Protein AF-A0AAJ0F4E7-F1 (afdb_monomer)

Secondary structure (DSSP, 8-state):
--HHHHHHHHHHHHHHHHHHHHHHHHT---GGGBGGG-HHHHHTTPPPPEEEETTEEESSHHHHHHHHHHHS----TT--TTPPPP-EEEEEEEEEEEEEETT--TT--HHHHS--TT-HHHHHTTS-EEEEEEEEEEEESSSTTSEEEEEEEEEEEE-HHHHTSTT--SS-SEEEEEEEEEE-

Mean predicted aligned error: 6.68 Å

Foldseek 3Di:
DDPLLQVLQVVQLVLLVVVQLVCLQVLHQNQVQAPVPAPLCVVLVPQGAFEAAQNDTDRGSVSVSVVSVVQAQDDPPDDDPPDDRFGKHWDWDDKDKDFPDQAACRSADPVLVDADPVCRVPSRSLQTWMKMKIWTWIQGGDPSPDIKIKIKIFTKGARRVQVVPPPRDDGRRIHTRYMHMHID

Radius of gyration: 18.33 Å; Cα contacts (8 Å, |Δi|>4): 337; chains: 1; bounding box: 57×29×46 Å

Nearest PDB structures (foldseek):
  4x2h-assembly1_B  TM=8.798E-01  e=1.463E-22  Thermochaetoides thermophila DSM 1495
  4x2m-assembly2_B  TM=8.725E-01  e=1.264E-20  Thermochaetoides thermophila DSM 1495
  4wp5-assembly1_B  TM=8.851E-01  e=1.738E-20  Thermochaetoides thermophila DSM 1495
  4x2o-assembly1_B  TM=8.727E-01  e=2.715E-20  Thermochaetoides thermophila DSM 1495
  6ntr-assembly1_A  TM=3.443E-01  e=3.510E+00  Brucella abortus

Solvent-accessible surface area (backbone atoms only — not comparable to full-atom values): 10297 Å² total; per-residue (Å²): 134,55,72,69,46,53,52,42,48,52,53,51,49,51,57,44,51,57,59,49,53,48,23,60,55,73,69,46,85,59,42,87,46,31,42,74,69,36,66,48,38,52,75,60,66,54,76,69,38,49,35,29,54,72,82,43,76,39,85,45,56,63,55,48,50,53,50,53,60,62,57,26,68,48,82,65,89,84,59,60,103,81,58,71,84,30,43,48,41,74,43,83,73,49,72,52,72,44,77,78,35,60,76,53,57,84,55,55,56,70,81,66,69,53,73,42,90,91,42,64,66,63,38,49,49,55,22,36,25,34,39,36,42,39,35,30,41,38,36,50,44,86,57,91,78,43,67,26,48,30,42,38,39,33,34,33,34,51,24,56,82,46,68,73,42,82,84,71,79,71,86,53,64,45,21,33,48,29,39,42,36,40,70,92

InterPro domains:
  IPR018222 Nuclear transport factor 2, eukaryote [PS50177] (12-183)
  IPR032710 NTF2-like domain superfamily [SSF54427] (5-160)

Sequence (184 aa):
MSETSIRAASEAAKNFIEPFYAAINDGRPIAPFYINTSALYTQAGHPPADLTINGLVMATPEDFEALLARQRPIPAQGGGPNSRPKTARYEVEAWDVHVINADYRFGAPSALLVPDPTKPDHGASLRQMLMVTVSGTLHLGDDDKLKQHFNDVFILVPNWDVLVKYGAKGHKRVLVQSQTYRAY

Structure (mmCIF, N/CA/C/O backbone):
data_AF-A0AAJ0F4E7-F1
#
_entry.id   AF-A0AAJ0F4E7-F1
#
loop_
_atom_site.group_PDB
_atom_site.id
_atom_site.type_symbol
_atom_site.label_atom_id
_atom_site.label_alt_id
_atom_site.label_comp_id
_atom_site.label_asym_id
_atom_site.label_entity_id
_atom_site.label_seq_id
_atom_site.pdbx_PDB_ins_code
_atom_site.Cartn_x
_atom_site.Cartn_y
_atom_site.Cartn_z
_atom_site.occupancy
_atom_site.B_iso_or_equiv
_atom_site.auth_seq_id
_atom_site.auth_comp_id
_atom_site.auth_asym_id
_atom_site.auth_atom_id
_atom_site.pdbx_PDB_model_num
ATOM 1 N N . MET A 1 1 ? 24.638 0.671 0.962 1.00 61.31 1 MET A N 1
ATOM 2 C CA . MET A 1 1 ? 23.439 1.379 0.459 1.00 61.31 1 MET A CA 1
ATOM 3 C C . MET A 1 1 ? 23.724 2.871 0.574 1.00 61.31 1 MET A C 1
ATOM 5 O O . MET A 1 1 ? 24.290 3.250 1.590 1.00 61.31 1 MET A O 1
ATOM 9 N N . SER A 1 2 ? 23.473 3.683 -0.457 1.00 74.62 2 SER A N 1
ATOM 10 C CA . SER A 1 2 ? 23.775 5.125 -0.403 1.00 74.62 2 SER A CA 1
ATOM 11 C C . SER A 1 2 ? 22.733 5.883 0.428 1.00 74.62 2 SER A C 1
ATOM 13 O O . SER A 1 2 ? 21.584 5.454 0.524 1.00 74.62 2 SER A O 1
ATOM 15 N N . GLU A 1 3 ? 23.106 7.026 1.000 1.00 79.12 3 GLU A N 1
ATOM 16 C CA . GLU A 1 3 ? 22.182 7.902 1.740 1.00 79.12 3 GLU A CA 1
ATOM 17 C C . GLU A 1 3 ? 20.984 8.330 0.875 1.00 79.12 3 GLU A C 1
ATOM 19 O O . GLU A 1 3 ? 19.834 8.266 1.308 1.00 79.12 3 GLU A O 1
ATOM 24 N N . THR A 1 4 ? 21.233 8.640 -0.401 1.00 79.12 4 THR A N 1
ATOM 25 C CA . THR A 1 4 ? 20.203 8.939 -1.407 1.00 79.12 4 THR A CA 1
ATOM 26 C C . THR A 1 4 ? 19.187 7.804 -1.554 1.00 79.12 4 THR A C 1
ATOM 28 O O . THR A 1 4 ? 17.988 8.051 -1.661 1.00 79.12 4 THR A O 1
ATOM 31 N N . SER A 1 5 ? 19.652 6.551 -1.527 1.00 80.75 5 SER A N 1
ATOM 32 C CA . SER A 1 5 ? 18.806 5.358 -1.630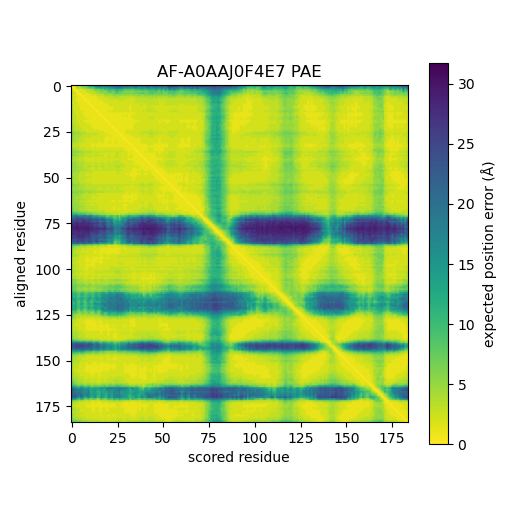 1.00 80.75 5 SER A CA 1
ATOM 33 C C . SER A 1 5 ? 17.891 5.208 -0.416 1.00 80.75 5 SER A C 1
ATOM 35 O O . SER A 1 5 ? 16.726 4.861 -0.585 1.00 80.75 5 SER A O 1
ATOM 37 N N . ILE A 1 6 ? 18.403 5.473 0.789 1.00 84.81 6 ILE A N 1
ATOM 38 C CA . ILE A 1 6 ? 17.627 5.398 2.036 1.00 84.81 6 ILE A CA 1
ATOM 39 C C . ILE A 1 6 ? 16.569 6.501 2.051 1.00 84.81 6 ILE A C 1
ATOM 41 O O . ILE A 1 6 ? 15.392 6.232 2.274 1.00 84.81 6 ILE A O 1
ATOM 45 N N . ARG A 1 7 ? 16.964 7.733 1.714 1.00 88.50 7 ARG A N 1
ATOM 46 C CA . ARG A 1 7 ? 16.040 8.866 1.628 1.00 88.50 7 ARG A CA 1
ATOM 47 C C . ARG A 1 7 ? 14.914 8.619 0.620 1.00 88.50 7 ARG A C 1
ATOM 49 O O . ARG A 1 7 ? 13.757 8.881 0.935 1.00 88.50 7 ARG A O 1
ATOM 56 N N . ALA A 1 8 ? 15.234 8.091 -0.563 1.00 87.50 8 ALA A N 1
ATOM 57 C CA . ALA A 1 8 ? 14.235 7.756 -1.577 1.00 87.50 8 ALA A CA 1
ATOM 58 C C . ALA A 1 8 ? 13.233 6.698 -1.082 1.00 87.50 8 ALA A C 1
ATOM 60 O O . ALA A 1 8 ? 12.033 6.847 -1.314 1.00 87.50 8 ALA A O 1
ATOM 61 N N . ALA A 1 9 ? 13.703 5.681 -0.352 1.00 92.25 9 ALA A N 1
ATOM 62 C CA . ALA A 1 9 ? 12.847 4.661 0.249 1.00 92.25 9 ALA A CA 1
ATOM 63 C C . ALA A 1 9 ? 11.893 5.258 1.296 1.00 92.25 9 ALA A C 1
ATOM 65 O O . ALA A 1 9 ? 10.689 5.001 1.248 1.00 92.25 9 ALA A O 1
ATOM 66 N N . SER A 1 10 ? 12.401 6.109 2.195 1.00 93.69 10 SER A N 1
ATOM 67 C CA . SER A 1 10 ? 11.589 6.821 3.192 1.00 93.69 10 SER A CA 1
ATOM 68 C C . SER A 1 10 ? 10.548 7.741 2.553 1.00 93.69 10 SER A C 1
ATOM 70 O O . SER A 1 10 ? 9.390 7.749 2.969 1.00 93.69 10 SER A O 1
ATOM 72 N N . GLU A 1 11 ? 10.921 8.486 1.509 1.00 92.56 11 GLU A N 1
ATOM 73 C CA . GLU A 1 11 ? 9.985 9.326 0.756 1.00 92.56 11 GLU A CA 1
ATOM 74 C C . GLU A 1 11 ? 8.920 8.479 0.037 1.00 92.56 11 GLU A C 1
ATOM 76 O O . GLU A 1 11 ? 7.742 8.841 0.041 1.00 92.56 11 GLU A O 1
ATOM 81 N N . ALA A 1 12 ? 9.293 7.343 -0.557 1.00 92.19 12 ALA A N 1
ATOM 82 C CA . ALA A 1 12 ? 8.354 6.436 -1.215 1.00 92.19 12 ALA A CA 1
ATOM 83 C C . ALA A 1 12 ? 7.358 5.810 -0.226 1.00 92.19 12 ALA A C 1
ATOM 85 O O . ALA A 1 12 ? 6.158 5.815 -0.502 1.00 92.19 12 ALA A O 1
ATOM 86 N N . ALA A 1 13 ? 7.833 5.338 0.933 1.00 95.12 13 ALA A N 1
ATOM 87 C CA . ALA A 1 13 ? 6.992 4.775 1.988 1.00 95.12 13 ALA A CA 1
ATOM 88 C C . ALA A 1 13 ? 5.989 5.808 2.516 1.00 95.12 13 ALA A C 1
ATOM 90 O O . ALA A 1 13 ? 4.787 5.549 2.515 1.00 95.12 13 ALA A O 1
ATOM 91 N N . LYS A 1 14 ? 6.447 7.018 2.861 1.00 95.19 14 LYS A N 1
ATOM 92 C CA . LYS A 1 14 ? 5.566 8.107 3.307 1.00 95.19 14 LYS A CA 1
ATOM 93 C C . LYS A 1 14 ? 4.482 8.435 2.272 1.00 95.19 14 LYS A C 1
ATOM 95 O O . LYS A 1 14 ? 3.300 8.486 2.602 1.00 95.19 14 LYS A O 1
ATOM 100 N N . ASN A 1 15 ? 4.880 8.587 1.006 1.00 93.50 15 ASN A N 1
ATOM 101 C CA . ASN A 1 15 ? 3.971 8.891 -0.106 1.00 93.50 15 ASN A CA 1
ATOM 102 C C . ASN A 1 15 ? 2.993 7.748 -0.444 1.00 93.50 15 ASN A C 1
ATOM 104 O O . ASN A 1 15 ? 2.070 7.958 -1.238 1.00 93.50 15 ASN A O 1
ATOM 108 N N . PHE A 1 16 ? 3.201 6.554 0.113 1.00 96.00 16 PHE A N 1
ATOM 109 C CA . PHE A 1 16 ? 2.276 5.427 0.048 1.00 96.00 16 PHE A CA 1
ATOM 110 C C . PHE A 1 16 ? 1.357 5.371 1.277 1.00 96.00 16 PHE A C 1
ATOM 112 O O . PHE A 1 16 ? 0.140 5.305 1.110 1.00 96.00 16 PHE A O 1
ATOM 119 N N . ILE A 1 17 ? 1.919 5.446 2.488 1.00 97.56 17 ILE A N 1
ATOM 120 C CA . ILE A 1 17 ? 1.189 5.308 3.757 1.00 97.56 17 ILE A CA 1
ATOM 121 C C . ILE A 1 17 ? 0.108 6.385 3.878 1.00 97.56 17 ILE A C 1
ATOM 123 O O . ILE A 1 17 ? -1.053 6.053 4.113 1.00 97.56 17 ILE A O 1
ATOM 127 N N . GLU A 1 18 ? 0.455 7.663 3.684 1.00 96.12 18 GLU A N 1
ATOM 128 C CA . GLU A 1 18 ? -0.502 8.757 3.906 1.00 96.12 18 GLU A CA 1
ATOM 129 C C . GLU A 1 18 ? -1.738 8.624 2.995 1.00 96.12 18 GLU A C 1
ATOM 131 O O . GLU A 1 18 ? -2.856 8.626 3.518 1.00 96.12 18 GLU A O 1
ATOM 136 N N . PRO A 1 19 ? -1.610 8.428 1.663 1.00 96.00 19 PRO A N 1
ATOM 137 C CA . PRO A 1 19 ? -2.788 8.273 0.817 1.00 96.00 19 PRO A CA 1
ATOM 138 C C . PRO A 1 19 ? -3.522 6.942 1.017 1.00 96.00 19 PRO A C 1
ATOM 140 O O . PRO A 1 19 ? -4.734 6.911 0.807 1.00 96.00 19 PRO A O 1
ATOM 143 N N . PHE A 1 20 ? -2.826 5.861 1.392 1.00 97.38 20 PHE A N 1
ATOM 144 C CA . PHE A 1 20 ? -3.442 4.550 1.618 1.00 97.38 20 PHE A CA 1
ATOM 145 C C . PHE A 1 20 ? -4.381 4.581 2.829 1.00 97.38 20 PHE A C 1
ATOM 147 O O . PHE A 1 20 ? -5.572 4.300 2.693 1.00 97.38 20 PHE A O 1
ATOM 154 N N . TYR A 1 21 ? -3.894 5.022 3.993 1.00 96.75 21 TYR A N 1
ATOM 155 C CA . TYR A 1 21 ? -4.728 5.112 5.196 1.00 96.75 21 TYR A CA 1
ATOM 156 C C . TYR A 1 21 ? -5.773 6.230 5.107 1.00 96.75 21 TYR A C 1
ATOM 158 O O . TYR A 1 21 ? -6.878 6.068 5.626 1.00 96.75 21 TYR A O 1
ATOM 166 N N . ALA A 1 22 ? -5.489 7.324 4.387 1.00 95.06 22 ALA A N 1
ATOM 167 C CA . ALA A 1 22 ? -6.517 8.310 4.057 1.00 95.06 22 ALA A CA 1
ATOM 168 C C . ALA A 1 22 ? -7.641 7.685 3.216 1.00 95.06 22 ALA A C 1
ATOM 170 O O . ALA A 1 22 ? -8.811 7.893 3.515 1.00 95.06 22 ALA A O 1
ATOM 171 N N . ALA A 1 23 ? -7.318 6.874 2.202 1.00 94.56 23 ALA A N 1
ATOM 172 C CA . ALA A 1 23 ? -8.332 6.189 1.404 1.00 94.56 23 ALA A CA 1
ATOM 173 C C . ALA A 1 23 ? -9.182 5.224 2.247 1.00 94.56 23 ALA A C 1
ATOM 175 O O . ALA A 1 23 ? -10.406 5.237 2.114 1.00 94.56 23 ALA A O 1
ATOM 176 N N . ILE A 1 24 ? -8.569 4.459 3.160 1.00 94.19 24 ILE A N 1
ATOM 177 C CA . ILE A 1 24 ? -9.296 3.573 4.085 1.00 94.19 24 ILE A CA 1
ATOM 178 C C . ILE A 1 24 ? -10.284 4.368 4.949 1.00 94.19 24 ILE A C 1
ATOM 180 O O . ILE A 1 24 ? -11.464 4.001 5.013 1.00 94.19 24 ILE A O 1
ATOM 184 N N . ASN A 1 25 ? -9.812 5.453 5.573 1.00 92.44 25 ASN A N 1
ATOM 185 C CA . ASN A 1 25 ? -10.602 6.302 6.467 1.00 92.44 25 ASN A CA 1
ATOM 186 C C . ASN A 1 25 ? -11.736 7.040 5.737 1.00 92.44 25 ASN A C 1
ATOM 188 O O . ASN A 1 25 ? -12.855 7.094 6.242 1.00 92.44 25 ASN A O 1
ATOM 192 N N . ASP A 1 26 ? -11.473 7.558 4.535 1.00 90.81 26 ASP A N 1
ATOM 193 C CA . ASP A 1 26 ? -12.456 8.278 3.706 1.00 90.81 26 A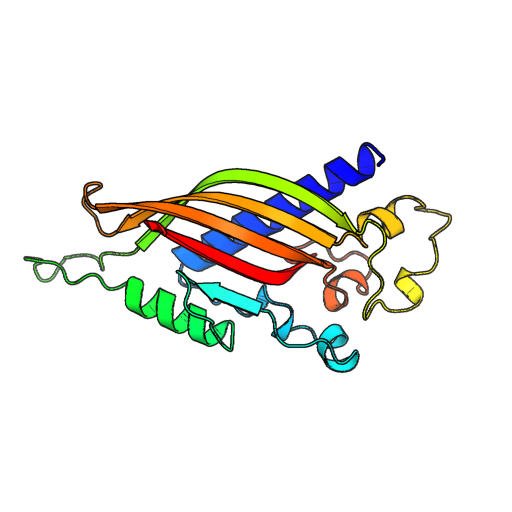SP A CA 1
ATOM 194 C C . ASP A 1 26 ? -13.455 7.346 3.013 1.00 90.81 26 ASP A C 1
ATOM 196 O O . ASP A 1 26 ? -14.396 7.777 2.347 1.00 90.81 26 ASP A O 1
ATOM 200 N N . GLY A 1 27 ? -13.208 6.046 3.088 1.00 89.44 27 GLY A N 1
ATOM 201 C CA . GLY A 1 27 ? -13.995 5.052 2.400 1.00 89.44 27 GLY A CA 1
ATOM 202 C C . GLY A 1 27 ? -13.793 4.949 0.898 1.00 89.44 27 GLY A C 1
ATOM 203 O O . GLY A 1 27 ? -14.657 4.407 0.207 1.00 89.44 27 GLY A O 1
ATOM 204 N N . ARG A 1 28 ? -12.653 5.428 0.403 1.00 92.75 28 ARG A N 1
ATOM 205 C CA . ARG A 1 28 ? -12.268 5.371 -1.007 1.00 92.75 28 ARG A CA 1
ATOM 206 C C . ARG A 1 28 ? -11.683 3.997 -1.376 1.00 92.75 28 ARG A C 1
ATOM 208 O O . ARG A 1 28 ? -11.152 3.313 -0.501 1.00 92.75 28 ARG A O 1
ATOM 215 N N . PRO A 1 29 ? -11.736 3.607 -2.664 1.00 94.75 29 PRO A N 1
ATOM 216 C CA . PRO A 1 29 ? -11.118 2.370 -3.135 1.00 94.75 29 PRO A CA 1
ATOM 217 C C . PRO A 1 29 ? -9.609 2.332 -2.868 1.00 94.75 29 PRO A C 1
ATOM 219 O O . PRO A 1 29 ? -8.897 3.311 -3.127 1.00 94.75 29 PRO A O 1
ATOM 222 N N . ILE A 1 30 ? -9.127 1.182 -2.403 1.00 96.12 30 ILE A N 1
ATOM 223 C CA . ILE A 1 30 ? -7.716 0.872 -2.181 1.00 96.12 30 ILE A CA 1
ATOM 224 C C . ILE A 1 30 ? -7.133 -0.090 -3.225 1.00 96.12 30 ILE A C 1
ATOM 226 O O . ILE A 1 30 ? -5.914 -0.134 -3.365 1.00 96.12 30 ILE A O 1
ATOM 230 N N . ALA A 1 31 ? -7.945 -0.791 -4.021 1.00 96.19 31 ALA A N 1
ATOM 231 C CA . ALA A 1 31 ? -7.482 -1.667 -5.101 1.00 96.19 31 ALA A CA 1
ATOM 232 C C . ALA A 1 31 ? -6.456 -0.992 -6.038 1.00 96.19 31 ALA A C 1
ATOM 234 O O . ALA A 1 31 ? -5.432 -1.604 -6.348 1.00 96.19 31 ALA A O 1
ATOM 235 N N . PRO A 1 32 ? -6.598 0.305 -6.387 1.00 95.81 32 PRO A N 1
ATOM 236 C CA . PRO A 1 32 ? -5.598 1.028 -7.172 1.00 95.81 32 PRO A CA 1
ATOM 237 C C . PRO A 1 32 ? -4.228 1.252 -6.507 1.00 95.81 32 PRO A C 1
ATOM 239 O O . PRO A 1 32 ? -3.407 1.958 -7.092 1.00 95.81 32 PRO A O 1
ATOM 242 N N . PHE A 1 33 ? -4.001 0.800 -5.271 1.00 96.94 33 PHE A N 1
ATOM 243 C CA . PHE A 1 33 ? -2.680 0.771 -4.631 1.00 96.94 33 PHE A CA 1
ATOM 244 C C . PHE A 1 33 ? -1.966 -0.573 -4.819 1.00 96.94 33 PHE A C 1
ATOM 246 O O . PHE A 1 33 ? -0.775 -0.660 -4.531 1.00 96.94 33 PHE A O 1
ATOM 253 N N . TYR A 1 34 ? -2.656 -1.604 -5.305 1.00 97.88 34 TYR A N 1
ATOM 254 C CA . TYR A 1 34 ? -2.112 -2.950 -5.457 1.00 97.88 34 TYR A CA 1
ATOM 255 C C . TYR A 1 34 ? -1.639 -3.211 -6.878 1.00 97.88 34 TYR A C 1
ATOM 257 O O . TYR A 1 34 ? -2.153 -2.653 -7.855 1.00 97.88 34 TYR A O 1
ATOM 265 N N . ILE A 1 35 ? -0.680 -4.130 -6.977 1.00 96.94 35 ILE A N 1
ATOM 266 C CA . ILE A 1 35 ? -0.073 -4.547 -8.239 1.00 96.94 35 ILE A CA 1
ATOM 267 C C . ILE A 1 35 ? -1.087 -5.126 -9.234 1.00 96.94 35 ILE A C 1
ATOM 269 O O . ILE A 1 35 ? -0.881 -5.028 -10.439 1.00 96.94 35 ILE A O 1
ATOM 273 N N . ASN A 1 36 ? -2.218 -5.644 -8.742 1.00 96.94 36 ASN A N 1
ATOM 274 C CA . ASN A 1 36 ? -3.314 -6.212 -9.532 1.00 96.94 36 ASN A CA 1
ATOM 275 C C . ASN A 1 36 ? -3.850 -5.257 -10.609 1.00 96.94 36 ASN A C 1
ATOM 277 O O . ASN A 1 36 ? -4.365 -5.710 -11.625 1.00 96.94 36 ASN A O 1
ATOM 281 N N . THR A 1 37 ? -3.741 -3.943 -10.388 1.00 94.69 37 THR A N 1
ATOM 282 C CA . THR A 1 37 ? -4.229 -2.916 -11.325 1.00 94.69 37 THR A CA 1
ATOM 283 C C . THR A 1 37 ? -3.189 -2.468 -12.353 1.00 94.69 37 THR A C 1
ATOM 285 O O . THR A 1 37 ? -3.499 -1.648 -13.219 1.00 94.69 37 THR A O 1
ATOM 288 N N . SER A 1 38 ? -1.956 -2.980 -12.275 1.00 95.38 38 SER A N 1
ATOM 289 C CA . SER A 1 38 ? -0.872 -2.573 -13.164 1.00 95.38 38 SER A CA 1
ATOM 290 C C . SER A 1 38 ? -0.861 -3.369 -14.461 1.00 95.38 38 SER A C 1
ATOM 292 O O . SER A 1 38 ? -0.633 -4.578 -14.464 1.00 95.38 38 SER A O 1
ATOM 294 N N . ALA A 1 39 ? -1.002 -2.662 -15.582 1.00 95.00 39 ALA A N 1
ATOM 295 C CA . ALA A 1 39 ? -0.981 -3.273 -16.906 1.00 95.00 39 ALA A CA 1
ATOM 296 C C . ALA A 1 39 ? 0.380 -3.914 -17.210 1.00 95.00 39 ALA A C 1
ATOM 298 O O . ALA A 1 39 ? 0.431 -5.029 -17.728 1.00 95.00 39 ALA A O 1
ATOM 299 N N . LEU A 1 40 ? 1.483 -3.244 -16.855 1.00 95.06 40 LEU A N 1
ATOM 300 C CA . LEU A 1 40 ? 2.830 -3.765 -17.099 1.00 95.06 40 LEU A CA 1
ATOM 301 C C . LEU A 1 40 ? 3.153 -5.004 -16.257 1.00 95.06 40 LEU A C 1
ATOM 303 O O . LEU A 1 40 ? 3.760 -5.941 -16.776 1.00 95.06 40 LEU A O 1
ATOM 307 N N . TYR A 1 41 ? 2.715 -5.067 -14.997 1.00 97.19 41 TYR A N 1
ATOM 308 C CA . TYR A 1 41 ? 2.885 -6.285 -14.199 1.00 97.19 41 TYR A CA 1
ATOM 309 C C . TYR A 1 41 ? 1.995 -7.430 -14.684 1.00 97.19 41 TYR A C 1
ATOM 311 O O . TYR A 1 41 ? 2.475 -8.562 -14.765 1.00 97.19 41 TYR A O 1
ATOM 319 N N . THR A 1 42 ? 0.746 -7.151 -15.074 1.00 96.81 42 THR A N 1
ATOM 320 C CA . THR A 1 42 ? -0.130 -8.156 -15.696 1.00 96.81 42 THR A CA 1
ATOM 321 C C . THR A 1 42 ? 0.482 -8.699 -16.987 1.00 96.81 42 THR A C 1
ATOM 323 O O . THR A 1 42 ? 0.556 -9.913 -17.166 1.00 96.81 42 THR A O 1
ATOM 326 N N . GLN A 1 43 ? 0.987 -7.828 -17.866 1.00 96.88 43 GLN A N 1
ATOM 327 C CA . GLN A 1 43 ? 1.643 -8.231 -19.113 1.00 96.88 43 GLN A CA 1
ATOM 328 C C . GLN A 1 43 ? 2.907 -9.066 -18.860 1.00 96.88 43 GLN A C 1
ATOM 330 O O . GLN A 1 43 ? 3.188 -9.998 -19.610 1.00 96.88 43 GLN A O 1
ATOM 335 N N . ALA A 1 44 ? 3.660 -8.751 -17.804 1.00 96.75 44 ALA A N 1
ATOM 336 C CA . ALA A 1 44 ? 4.842 -9.506 -17.395 1.00 96.75 44 ALA A CA 1
ATOM 337 C C . ALA A 1 44 ? 4.516 -10.840 -16.693 1.00 96.75 44 ALA A C 1
ATOM 339 O O . ALA A 1 44 ? 5.438 -11.577 -16.347 1.00 96.75 44 ALA A O 1
ATOM 340 N N . GLY A 1 45 ? 3.235 -11.158 -16.470 1.00 97.44 45 GLY A N 1
ATOM 341 C CA . GLY A 1 45 ? 2.806 -12.393 -15.814 1.00 97.44 45 GLY A CA 1
ATOM 342 C C . GLY A 1 45 ? 3.045 -12.407 -14.304 1.00 97.44 45 GLY A C 1
ATOM 343 O O . GLY A 1 45 ? 3.260 -13.475 -13.733 1.00 97.44 45 GLY A O 1
ATOM 344 N N . HIS A 1 46 ? 3.045 -11.242 -13.646 1.00 97.75 46 HIS A N 1
ATOM 345 C CA . HIS A 1 46 ? 3.117 -11.195 -12.186 1.00 97.75 46 HIS A CA 1
ATOM 346 C C . HIS A 1 46 ? 1.864 -11.849 -11.571 1.00 97.75 46 HIS A C 1
ATOM 348 O O . HIS A 1 46 ? 0.757 -11.597 -12.059 1.00 97.75 46 HIS A O 1
ATOM 354 N N . PRO A 1 47 ? 1.989 -12.646 -10.494 1.00 96.81 47 PRO A 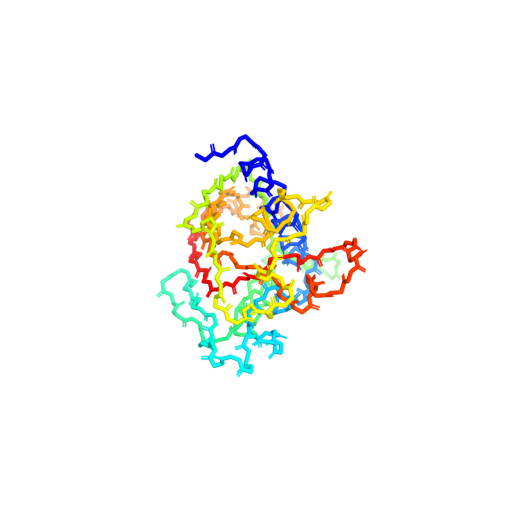N 1
ATOM 355 C CA . PRO A 1 47 ? 0.822 -13.131 -9.762 1.00 96.81 47 PRO A CA 1
ATOM 356 C C . PRO A 1 47 ? 0.016 -11.974 -9.132 1.00 96.81 47 PRO A C 1
ATOM 358 O O . PRO A 1 47 ? 0.531 -10.865 -8.978 1.00 96.81 47 PRO A O 1
ATOM 361 N N . PRO A 1 48 ? -1.242 -12.200 -8.727 1.00 97.06 48 PRO A N 1
ATOM 362 C CA . PRO A 1 48 ? -1.965 -11.255 -7.875 1.00 97.06 48 PRO A CA 1
ATOM 363 C C . PRO A 1 48 ? -1.183 -10.928 -6.593 1.00 97.06 48 PRO A C 1
ATOM 365 O O . PRO A 1 48 ? -0.338 -11.715 -6.160 1.00 97.06 48 PRO A O 1
ATOM 368 N N . ALA A 1 49 ? -1.467 -9.777 -5.982 1.00 98.19 49 ALA A N 1
ATOM 369 C CA . ALA A 1 49 ? -0.916 -9.453 -4.673 1.00 98.19 49 ALA A CA 1
ATOM 370 C C . ALA A 1 49 ? -1.309 -10.511 -3.631 1.00 98.19 49 ALA A C 1
ATOM 372 O O . ALA A 1 49 ? -2.437 -11.002 -3.632 1.00 98.19 49 ALA A O 1
ATOM 373 N N . ASP A 1 50 ? -0.384 -10.817 -2.723 1.00 98.44 50 ASP A N 1
ATOM 374 C CA . ASP A 1 50 ? -0.629 -11.720 -1.597 1.00 98.44 50 ASP A CA 1
ATOM 375 C C . ASP A 1 50 ? -1.134 -10.927 -0.386 1.00 98.44 50 ASP A C 1
ATOM 377 O O . ASP A 1 50 ? -0.417 -10.068 0.134 1.00 98.44 50 ASP A O 1
ATOM 381 N N . LEU A 1 51 ? -2.375 -11.168 0.036 1.00 98.56 51 LEU A N 1
ATOM 382 C CA . LEU A 1 51 ? -3.031 -10.434 1.114 1.00 98.56 51 LEU A CA 1
ATOM 383 C C . LEU A 1 51 ? -3.422 -11.389 2.240 1.00 98.56 51 LEU A C 1
ATOM 385 O O . LEU A 1 51 ? -4.242 -12.285 2.052 1.00 98.56 51 LEU A O 1
ATOM 389 N N . THR A 1 52 ? -2.919 -11.131 3.445 1.00 98.50 52 THR A N 1
ATOM 390 C CA . THR A 1 52 ? -3.322 -11.843 4.662 1.00 98.50 52 THR A CA 1
ATOM 391 C C . THR A 1 52 ? -3.839 -10.852 5.700 1.00 98.50 52 THR A C 1
ATOM 393 O O . THR A 1 52 ? -3.072 -10.087 6.278 1.00 98.50 52 THR A O 1
ATOM 396 N N . ILE A 1 53 ? -5.144 -10.878 5.975 1.00 98.00 53 ILE A N 1
ATOM 397 C CA . ILE A 1 53 ? -5.824 -9.955 6.893 1.00 98.00 53 ILE A CA 1
ATOM 398 C C . ILE A 1 53 ? -6.269 -10.727 8.136 1.00 98.00 53 ILE A C 1
ATOM 400 O O . ILE A 1 53 ? -7.135 -11.594 8.068 1.00 98.00 53 ILE A O 1
ATOM 404 N N . ASN A 1 54 ? -5.662 -10.448 9.292 1.00 97.25 54 ASN A N 1
ATOM 405 C CA . ASN A 1 54 ? -5.897 -11.173 10.548 1.00 97.25 54 ASN A CA 1
ATOM 406 C C . ASN A 1 54 ? -5.714 -12.702 10.441 1.00 97.25 54 ASN A C 1
ATOM 408 O O . ASN A 1 54 ? -6.316 -13.469 11.192 1.00 97.25 54 ASN A O 1
ATOM 412 N N . GLY A 1 55 ? -4.826 -13.150 9.550 1.00 96.25 55 GLY A N 1
ATOM 413 C CA . GLY A 1 55 ? -4.585 -14.570 9.265 1.00 96.25 55 GLY A CA 1
ATOM 414 C C . GLY A 1 55 ? -5.530 -15.179 8.223 1.00 96.25 55 GLY A C 1
ATOM 415 O O . GLY A 1 55 ? -5.376 -16.350 7.893 1.00 96.25 55 GLY A O 1
ATOM 416 N N . LEU A 1 56 ? -6.483 -14.408 7.692 1.00 97.12 56 LEU A N 1
ATOM 417 C CA . LEU A 1 56 ? -7.344 -14.822 6.590 1.00 97.12 56 LEU A CA 1
ATOM 418 C C . LEU A 1 56 ? -6.745 -14.354 5.259 1.00 97.12 56 LEU A C 1
ATOM 420 O O . LEU A 1 56 ? -6.555 -13.155 5.053 1.00 97.12 56 LEU A O 1
ATOM 424 N N . VAL A 1 57 ? -6.470 -15.297 4.359 1.00 97.50 57 VAL A N 1
ATOM 425 C CA . VAL A 1 57 ? -5.991 -14.990 3.005 1.00 97.50 57 VAL A CA 1
ATOM 426 C C . VAL A 1 57 ? -7.135 -14.380 2.193 1.00 97.50 57 VAL A C 1
ATOM 428 O O . VAL A 1 57 ? -8.205 -14.981 2.088 1.00 97.50 57 VAL A O 1
ATOM 431 N N . MET A 1 58 ? -6.915 -13.188 1.640 1.00 96.56 58 MET A N 1
ATOM 432 C CA . MET A 1 58 ? -7.828 -12.524 0.704 1.00 96.56 58 MET A CA 1
ATOM 433 C C . MET A 1 58 ? -7.371 -12.817 -0.725 1.00 96.56 58 MET A C 1
ATOM 435 O O . MET A 1 58 ? -6.178 -12.740 -1.013 1.00 96.56 58 MET A O 1
ATOM 439 N N . ALA A 1 59 ? -8.302 -13.139 -1.627 1.00 95.31 59 ALA A N 1
ATOM 440 C CA . ALA A 1 59 ? -7.943 -13.442 -3.011 1.00 95.31 59 ALA A CA 1
ATOM 441 C C . ALA A 1 59 ? -7.664 -12.166 -3.814 1.00 95.31 59 ALA A C 1
ATOM 443 O O . ALA A 1 59 ? -6.792 -12.166 -4.687 1.00 95.31 59 ALA A O 1
ATOM 444 N N . THR A 1 60 ? -8.389 -11.080 -3.525 1.00 96.44 60 THR A N 1
ATOM 445 C CA . THR A 1 60 ? -8.194 -9.799 -4.207 1.00 96.44 60 THR A CA 1
ATOM 446 C C . THR A 1 60 ? -8.244 -8.591 -3.261 1.00 96.44 60 THR A C 1
ATOM 448 O O . THR A 1 60 ? -8.783 -8.673 -2.153 1.00 96.44 60 THR A O 1
ATOM 451 N N . PRO A 1 61 ? -7.706 -7.430 -3.682 1.00 96.94 61 PRO A N 1
ATOM 452 C CA . PRO A 1 61 ? -7.878 -6.172 -2.958 1.00 96.94 61 PRO A CA 1
ATOM 453 C C . PRO A 1 61 ? -9.346 -5.766 -2.764 1.00 96.94 61 PRO A C 1
ATOM 455 O O . PRO A 1 61 ? -9.684 -5.156 -1.752 1.00 96.94 61 PRO A O 1
ATOM 458 N N . GLU A 1 62 ? -10.230 -6.119 -3.698 1.00 96.81 62 GLU A N 1
ATOM 459 C CA . GLU A 1 62 ? -11.670 -5.859 -3.602 1.00 96.81 62 GLU A CA 1
ATOM 460 C C . GLU A 1 62 ? -12.329 -6.681 -2.480 1.00 96.81 62 GLU A C 1
ATOM 462 O O . GLU A 1 62 ? -13.229 -6.181 -1.802 1.00 96.81 62 GLU A O 1
ATOM 467 N N . ASP A 1 63 ? -11.855 -7.905 -2.214 1.00 95.94 63 ASP A N 1
ATOM 468 C CA . ASP A 1 63 ? -12.304 -8.683 -1.050 1.00 95.94 63 ASP A CA 1
ATOM 469 C C . ASP A 1 63 ? -11.943 -7.968 0.260 1.00 95.94 63 ASP A C 1
ATOM 471 O O . ASP A 1 63 ? -12.749 -7.903 1.196 1.00 95.94 63 ASP A O 1
ATOM 475 N N . PHE A 1 64 ? -10.746 -7.373 0.318 1.00 96.25 64 PHE A N 1
ATOM 476 C CA . PHE A 1 64 ? -10.324 -6.578 1.468 1.00 96.25 64 PHE A CA 1
ATOM 477 C C . PHE A 1 64 ? -11.144 -5.283 1.597 1.00 96.25 64 PHE A C 1
ATOM 479 O O . PHE A 1 64 ? -11.586 -4.945 2.697 1.00 96.25 64 PHE A O 1
ATOM 486 N N . GLU A 1 65 ? -11.448 -4.595 0.494 1.00 94.94 65 GLU A N 1
ATOM 487 C CA . GLU A 1 65 ? -12.377 -3.455 0.490 1.00 94.94 65 GLU A CA 1
ATOM 488 C C . GLU A 1 65 ? -13.759 -3.830 1.031 1.00 94.94 65 GLU A C 1
ATOM 490 O O . GLU A 1 65 ? -14.333 -3.089 1.834 1.00 94.94 65 GLU A O 1
ATOM 495 N N . ALA A 1 66 ? -14.287 -4.991 0.636 1.00 94.06 66 ALA A N 1
ATOM 496 C CA . ALA A 1 66 ? -15.560 -5.492 1.135 1.00 94.06 66 ALA A CA 1
ATOM 497 C C . ALA A 1 66 ? -15.505 -5.787 2.644 1.00 94.06 66 ALA A C 1
ATOM 499 O O . ALA A 1 66 ? -16.473 -5.512 3.361 1.00 94.06 66 ALA A O 1
ATOM 500 N N . LEU A 1 67 ? -14.377 -6.297 3.151 1.00 92.88 67 LEU A N 1
ATOM 501 C CA . LEU A 1 67 ? -14.150 -6.493 4.584 1.00 92.88 67 LEU A CA 1
ATOM 502 C C . LEU A 1 67 ? -14.123 -5.153 5.335 1.00 92.88 67 LEU A C 1
ATOM 504 O O . LEU A 1 67 ? -14.841 -5.002 6.326 1.00 92.88 67 LEU A O 1
ATOM 508 N N . LEU A 1 68 ? -13.386 -4.159 4.831 1.00 91.56 68 LEU A N 1
ATOM 509 C CA . LEU A 1 68 ? -13.354 -2.804 5.395 1.00 91.56 68 LEU A CA 1
ATOM 510 C C . LEU A 1 68 ? -14.748 -2.160 5.389 1.00 91.56 68 LEU A C 1
ATOM 512 O O . LEU A 1 68 ? -15.159 -1.537 6.368 1.00 91.56 68 LEU A O 1
ATOM 516 N N . ALA A 1 69 ? -15.519 -2.342 4.315 1.00 88.69 69 ALA A N 1
ATOM 517 C CA . ALA A 1 69 ? -16.883 -1.833 4.215 1.00 88.69 69 ALA A CA 1
ATOM 518 C C . ALA A 1 69 ? -17.828 -2.467 5.248 1.00 88.69 69 ALA A C 1
ATOM 520 O O . ALA A 1 69 ? -18.700 -1.772 5.761 1.00 88.69 69 ALA A O 1
ATOM 521 N N . ARG A 1 70 ? -17.643 -3.750 5.591 1.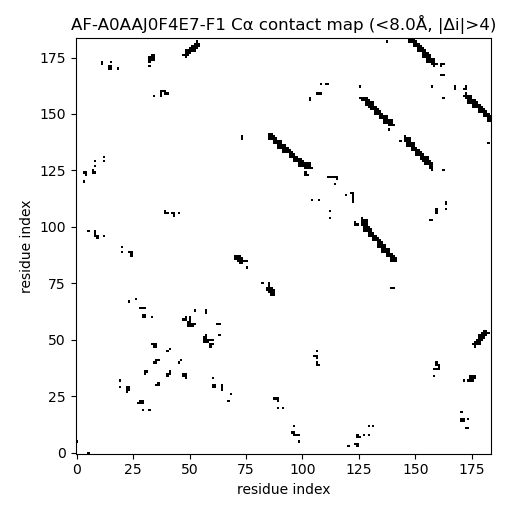00 87.75 70 ARG A N 1
ATOM 522 C CA . ARG A 1 70 ? -18.394 -4.433 6.664 1.00 87.75 70 ARG A CA 1
ATOM 523 C C . ARG A 1 70 ? -17.961 -3.998 8.061 1.00 87.75 70 ARG A C 1
ATOM 525 O O . ARG A 1 70 ? -18.791 -3.968 8.962 1.00 87.75 70 ARG A O 1
ATOM 532 N N . GLN A 1 71 ? -16.687 -3.657 8.238 1.00 83.38 71 GLN A N 1
ATOM 533 C CA . GLN A 1 71 ? -16.143 -3.161 9.503 1.00 83.38 71 GLN A CA 1
ATOM 534 C C . GLN A 1 71 ? -16.638 -1.747 9.838 1.00 83.38 71 GLN A C 1
ATOM 536 O O . GLN A 1 71 ? -16.759 -1.400 11.011 1.00 83.38 71 GLN A O 1
ATOM 541 N N . ARG A 1 72 ? -16.929 -0.927 8.818 1.00 75.56 72 ARG A N 1
ATOM 542 C CA . ARG A 1 72 ? -17.373 0.460 9.000 1.00 75.56 72 ARG A CA 1
ATOM 543 C C . ARG A 1 72 ? -18.667 0.590 9.802 1.00 75.56 72 ARG A C 1
ATOM 545 O O . ARG A 1 72 ? -18.603 1.282 10.803 1.00 75.56 72 ARG A O 1
ATOM 552 N N . PRO A 1 73 ? -19.815 0.003 9.419 1.00 66.44 73 PRO A N 1
ATOM 553 C CA . PRO A 1 73 ? -21.057 0.179 10.158 1.00 66.44 73 PRO A CA 1
ATOM 554 C C . PRO A 1 73 ? -21.024 -0.627 11.460 1.00 66.44 73 PRO A C 1
ATOM 556 O O . PRO A 1 73 ? -21.399 -1.796 11.494 1.00 66.44 73 PRO A O 1
ATOM 559 N N . ILE A 1 74 ? -20.622 0.011 12.558 1.00 59.06 74 ILE A N 1
ATOM 560 C CA . ILE A 1 74 ? -20.814 -0.559 13.895 1.00 59.06 74 ILE A CA 1
ATOM 561 C C . ILE A 1 74 ? -22.236 -0.191 14.345 1.00 59.06 74 ILE A C 1
ATOM 563 O O . ILE A 1 74 ? -22.539 1.003 14.444 1.00 59.06 74 ILE A O 1
ATOM 567 N N . PRO A 1 75 ? -23.129 -1.163 14.626 1.00 52.69 75 PRO A N 1
ATOM 568 C CA . PRO A 1 75 ? -24.473 -0.867 15.103 1.00 52.69 75 PRO A CA 1
ATOM 569 C C . PRO A 1 75 ? -24.407 0.037 16.334 1.00 52.69 75 PRO A C 1
ATOM 571 O O . PRO A 1 75 ? -23.769 -0.287 17.339 1.00 52.69 75 PRO A O 1
ATOM 574 N N . ALA A 1 76 ? -25.064 1.193 16.270 1.00 49.41 76 ALA A N 1
ATOM 575 C CA . ALA A 1 76 ? -25.220 2.027 17.443 1.00 49.41 76 ALA A CA 1
ATOM 576 C C . ALA A 1 76 ? -26.107 1.284 18.449 1.00 49.41 76 ALA A C 1
ATOM 578 O O . ALA A 1 76 ? -27.320 1.225 18.272 1.00 49.41 76 ALA A O 1
ATOM 579 N N . GLN A 1 77 ? -25.537 0.736 19.527 1.00 47.31 77 GLN A N 1
ATOM 580 C CA . GLN A 1 77 ? -26.351 0.479 20.714 1.00 47.31 77 GLN A CA 1
ATOM 581 C C . GLN A 1 77 ? -26.909 1.836 21.181 1.00 47.31 77 GLN A C 1
ATOM 583 O O . GLN A 1 77 ? -26.160 2.669 21.686 1.00 47.31 77 GLN A O 1
ATOM 588 N N . GLY A 1 78 ? -28.198 2.087 20.920 1.00 53.25 78 GLY A N 1
ATOM 589 C CA . GLY A 1 78 ? -28.945 3.240 21.441 1.00 53.25 78 GLY A CA 1
ATOM 590 C C . GLY A 1 78 ? -28.929 4.547 20.628 1.00 53.25 78 GLY A C 1
ATOM 591 O O . GLY A 1 78 ? -29.200 5.597 21.203 1.00 53.25 78 GLY A O 1
ATOM 592 N N . GLY A 1 79 ? -28.618 4.538 19.327 1.00 49.81 79 GLY A N 1
ATOM 593 C CA . GLY A 1 79 ? -28.567 5.768 18.517 1.00 49.81 79 GLY A CA 1
ATOM 594 C C . GLY A 1 79 ? -29.931 6.228 17.982 1.00 49.81 79 GLY A C 1
ATOM 595 O O . GLY A 1 79 ? -30.585 5.486 17.254 1.00 49.81 79 GLY A O 1
ATOM 596 N N . GLY A 1 80 ? -30.363 7.447 18.326 1.00 54.09 80 GLY A N 1
ATOM 597 C CA . GLY A 1 80 ? -31.560 8.086 17.764 1.00 54.09 80 GLY A CA 1
ATOM 598 C C . GLY A 1 80 ? -31.399 8.507 16.288 1.00 54.09 80 GLY A C 1
ATOM 599 O O . GLY A 1 80 ? -30.325 8.355 15.710 1.00 54.09 80 GLY A O 1
ATOM 600 N N . PRO A 1 81 ? -32.433 9.106 15.665 1.00 55.06 81 PRO A N 1
ATOM 601 C CA . PRO A 1 81 ? -32.474 9.420 14.225 1.00 55.06 81 PRO A CA 1
ATOM 602 C C . PRO A 1 81 ? -31.394 10.396 13.710 1.00 55.06 81 PRO A C 1
ATOM 604 O O . PRO A 1 81 ? -31.273 10.578 12.504 1.00 55.06 81 PRO A O 1
ATOM 607 N N . ASN A 1 82 ? -30.589 10.987 14.603 1.00 54.66 82 ASN A N 1
ATOM 608 C CA . ASN A 1 82 ? -29.489 11.906 14.282 1.00 54.66 82 ASN A CA 1
ATOM 609 C C . ASN A 1 82 ? -28.088 11.324 14.565 1.00 54.66 82 ASN A C 1
ATOM 611 O O . ASN A 1 82 ? -27.101 12.062 14.538 1.00 54.66 82 ASN A O 1
ATOM 615 N N . SER A 1 83 ? -27.965 10.031 14.879 1.00 53.88 83 SER A N 1
ATOM 616 C CA . SER A 1 83 ? -26.658 9.406 15.103 1.00 53.88 83 SER A CA 1
ATOM 617 C C . SER A 1 83 ? -25.879 9.300 13.788 1.00 53.88 83 SER A C 1
ATOM 619 O O . SER A 1 83 ? -26.343 8.680 12.832 1.00 53.88 83 SER A O 1
ATOM 621 N N . ARG A 1 84 ? -24.684 9.907 13.737 1.00 52.59 84 ARG A N 1
ATOM 622 C CA . ARG A 1 84 ? -23.745 9.717 12.620 1.00 52.59 84 ARG A CA 1
ATOM 623 C C . ARG A 1 84 ? -23.382 8.227 12.515 1.00 52.59 84 ARG A C 1
ATOM 625 O O . ARG A 1 84 ? -23.358 7.548 13.544 1.00 52.59 84 ARG A O 1
ATOM 632 N N . PRO A 1 85 ? -23.107 7.700 11.308 1.00 53.97 85 PRO A N 1
ATOM 633 C CA . PRO A 1 85 ? -22.581 6.349 11.176 1.00 53.97 85 PRO A CA 1
ATOM 634 C C . PRO A 1 85 ? -21.299 6.246 12.007 1.00 53.97 85 PRO A C 1
ATOM 636 O O . PRO A 1 85 ? -20.362 7.006 11.776 1.00 53.97 85 PRO A O 1
ATOM 639 N N . LYS A 1 86 ? -21.277 5.334 12.981 1.00 63.34 86 LYS A N 1
ATOM 640 C CA . LYS A 1 86 ? -20.067 4.982 13.731 1.00 63.34 86 LYS A CA 1
ATOM 641 C C . LYS A 1 86 ? -19.102 4.358 12.737 1.00 63.34 86 LYS A C 1
ATOM 643 O O . LYS A 1 86 ? -19.524 3.415 12.078 1.00 63.34 86 LYS A O 1
ATOM 648 N N . THR A 1 87 ? -17.879 4.862 12.595 1.00 74.00 87 THR A N 1
ATOM 649 C CA . THR A 1 87 ? -16.915 4.345 11.610 1.00 74.00 87 THR A CA 1
ATOM 650 C C . THR A 1 87 ? -15.620 3.882 12.265 1.00 74.00 87 THR A C 1
ATOM 652 O O . THR A 1 87 ? -15.189 4.408 13.288 1.00 74.00 87 THR A O 1
ATOM 655 N N . ALA A 1 88 ? -14.995 2.871 11.664 1.00 86.81 88 ALA A N 1
ATOM 656 C CA . ALA A 1 88 ? -13.619 2.501 11.963 1.00 86.81 88 ALA A CA 1
ATOM 657 C C . ALA A 1 88 ? -12.670 3.619 11.495 1.00 86.81 88 ALA A C 1
ATOM 659 O O . ALA A 1 88 ? -12.762 4.050 10.343 1.00 86.81 88 ALA A O 1
ATOM 660 N N . ARG A 1 89 ? -11.766 4.078 12.369 1.00 90.94 89 ARG A N 1
ATOM 661 C CA . ARG A 1 89 ? -10.740 5.085 12.052 1.00 90.94 89 ARG A CA 1
ATOM 662 C C . ARG A 1 89 ? -9.355 4.526 12.344 1.00 90.94 89 ARG A C 1
ATOM 664 O O . ARG A 1 89 ? -9.053 4.167 13.477 1.00 90.94 89 ARG A O 1
ATOM 671 N N . TYR A 1 90 ? -8.509 4.508 11.326 1.00 94.88 90 TYR A N 1
ATOM 672 C CA . TYR A 1 90 ? -7.109 4.129 11.423 1.00 94.88 90 TYR A CA 1
ATOM 673 C C . TYR A 1 90 ? -6.263 5.364 11.715 1.00 94.88 90 TYR A C 1
ATOM 675 O O . TYR A 1 90 ? -6.311 6.353 10.978 1.00 94.88 90 TYR A O 1
ATOM 683 N N . GLU A 1 91 ? -5.477 5.298 12.779 1.00 96.19 91 GLU A N 1
ATOM 684 C CA . GLU A 1 91 ? -4.500 6.307 13.161 1.00 96.19 91 GLU A CA 1
ATOM 685 C C . GLU A 1 91 ? -3.107 5.685 13.119 1.00 96.19 91 GLU A C 1
ATOM 687 O O . GLU A 1 91 ? -2.794 4.795 13.904 1.00 96.19 91 GLU A O 1
ATOM 692 N N . VAL A 1 92 ? -2.285 6.125 12.166 1.00 98.25 92 VAL A N 1
ATOM 693 C CA . VAL A 1 92 ? -0.895 5.677 12.036 1.00 98.25 92 VAL A CA 1
ATOM 694 C C . VAL A 1 92 ? -0.038 6.420 13.055 1.00 98.25 92 VAL A C 1
ATOM 696 O O . VAL A 1 92 ? -0.030 7.648 13.067 1.00 98.25 92 VAL A O 1
ATOM 699 N N . GLU A 1 93 ? 0.710 5.680 13.869 1.00 98.19 93 GLU A N 1
ATOM 700 C CA . GLU A 1 93 ? 1.565 6.241 14.923 1.00 98.19 93 GLU A CA 1
ATOM 701 C C . GLU A 1 93 ? 3.040 6.213 14.525 1.00 98.19 93 GLU A C 1
ATOM 703 O O . GLU A 1 93 ? 3.772 7.180 14.734 1.00 98.19 93 GLU A O 1
ATOM 708 N N . ALA A 1 94 ? 3.477 5.107 13.923 1.00 98.00 94 ALA A N 1
ATOM 709 C CA . ALA A 1 94 ? 4.850 4.923 13.485 1.00 98.00 94 ALA A CA 1
ATOM 710 C C . ALA A 1 94 ? 4.914 4.032 12.246 1.00 98.00 94 ALA A C 1
ATOM 712 O O . ALA A 1 94 ? 4.026 3.221 11.974 1.00 98.00 94 ALA A O 1
ATOM 713 N N . TRP A 1 95 ? 5.992 4.192 11.491 1.00 98.56 95 TRP A N 1
ATOM 714 C CA . TRP A 1 95 ? 6.324 3.324 10.378 1.00 98.56 95 TRP A CA 1
ATOM 715 C C . TRP A 1 95 ? 7.834 3.274 10.181 1.00 98.56 95 TRP A C 1
ATOM 717 O O . TRP A 1 95 ? 8.555 4.196 10.562 1.00 98.56 95 TRP A O 1
ATOM 727 N N . ASP A 1 96 ? 8.288 2.192 9.569 1.00 98.31 96 ASP A N 1
ATOM 728 C CA . ASP A 1 96 ? 9.676 1.964 9.193 1.00 98.31 96 ASP A CA 1
ATOM 729 C C . ASP A 1 96 ? 9.742 1.372 7.779 1.00 98.31 96 ASP A C 1
ATOM 731 O O . ASP A 1 96 ? 8.771 0.778 7.297 1.00 98.31 96 ASP A O 1
ATOM 735 N N . VAL A 1 97 ? 10.868 1.568 7.091 1.00 97.94 97 VAL A N 1
ATOM 736 C CA . VAL A 1 97 ? 11.066 1.057 5.733 1.00 97.94 97 VAL A CA 1
ATOM 737 C C . VAL A 1 97 ? 12.472 0.532 5.511 1.00 97.94 97 VAL A C 1
ATOM 739 O O . VAL A 1 97 ? 13.463 1.231 5.711 1.00 97.94 97 VAL A O 1
ATOM 742 N N . HIS A 1 98 ? 12.550 -0.674 4.957 1.00 96.50 98 HIS A N 1
ATOM 743 C CA . HIS A 1 98 ? 13.788 -1.296 4.514 1.00 96.50 98 HIS A CA 1
ATOM 744 C C . HIS A 1 98 ? 13.766 -1.539 3.004 1.00 96.50 98 HIS A C 1
ATOM 746 O O . HIS A 1 98 ? 12.795 -2.056 2.452 1.00 96.50 98 HIS A O 1
ATOM 752 N N . VAL A 1 99 ? 14.869 -1.231 2.323 1.00 95.81 99 VAL A N 1
ATOM 753 C CA . VAL A 1 99 ? 15.071 -1.662 0.934 1.00 95.81 99 VAL A CA 1
ATOM 754 C C . VAL A 1 99 ? 15.490 -3.131 0.950 1.00 95.81 99 VAL A C 1
ATOM 756 O O . VAL A 1 99 ? 16.584 -3.455 1.410 1.00 95.81 99 VAL A O 1
ATOM 759 N N . ILE A 1 100 ? 14.637 -4.013 0.431 1.00 96.56 100 ILE A N 1
ATOM 760 C CA . ILE A 1 100 ? 14.896 -5.462 0.374 1.00 96.56 100 ILE A CA 1
ATOM 761 C C . ILE A 1 100 ? 15.497 -5.906 -0.965 1.00 96.56 100 ILE A C 1
ATOM 763 O O . ILE A 1 100 ? 16.206 -6.906 -1.023 1.00 96.56 100 ILE A O 1
ATOM 767 N N . ASN A 1 101 ? 15.281 -5.134 -2.035 1.00 94.94 101 ASN A N 1
ATOM 768 C CA . ASN A 1 101 ? 16.023 -5.259 -3.288 1.00 94.94 101 ASN A CA 1
ATOM 769 C C . ASN A 1 101 ? 16.231 -3.867 -3.898 1.00 94.94 101 ASN A C 1
ATOM 771 O O . ASN A 1 101 ? 15.270 -3.196 -4.260 1.00 94.94 101 ASN A O 1
ATOM 775 N N . ALA A 1 102 ? 17.486 -3.429 -4.007 1.00 91.31 102 ALA A N 1
ATOM 776 C CA . ALA A 1 102 ? 17.833 -2.102 -4.519 1.00 91.31 102 ALA A CA 1
ATOM 777 C C . ALA A 1 102 ? 17.844 -2.008 -6.057 1.00 91.31 102 ALA A C 1
ATOM 779 O O . ALA A 1 102 ? 17.982 -0.913 -6.595 1.00 91.31 102 ALA A O 1
ATOM 780 N N . ASP A 1 103 ? 17.732 -3.135 -6.762 1.00 91.38 103 ASP A N 1
ATOM 781 C CA . ASP A 1 103 ? 17.724 -3.189 -8.223 1.00 91.38 103 ASP A CA 1
ATOM 782 C C . ASP A 1 103 ? 16.664 -4.184 -8.714 1.00 91.38 103 ASP A C 1
ATOM 784 O O . ASP A 1 103 ? 16.946 -5.194 -9.358 1.00 91.38 103 ASP A O 1
ATOM 788 N N . TYR A 1 104 ? 15.412 -3.911 -8.358 1.00 94.44 104 TYR A N 1
ATOM 789 C CA . TYR A 1 104 ? 14.251 -4.681 -8.775 1.00 94.44 104 TYR A CA 1
ATOM 790 C C . TYR A 1 104 ? 13.955 -4.450 -10.266 1.00 94.44 104 TYR A C 1
ATOM 792 O O . TYR A 1 104 ? 13.788 -3.317 -10.723 1.00 94.44 104 TYR A O 1
ATOM 800 N N . ARG A 1 105 ? 13.890 -5.542 -11.039 1.00 94.62 105 ARG A N 1
ATOM 801 C CA . ARG A 1 105 ? 13.788 -5.510 -12.513 1.00 94.62 105 ARG A CA 1
ATOM 802 C C . ARG A 1 105 ? 12.594 -6.268 -13.093 1.00 94.62 105 ARG A C 1
ATOM 804 O O . ARG A 1 105 ? 12.401 -6.242 -14.306 1.00 94.62 105 ARG A O 1
ATOM 811 N N . PHE A 1 106 ? 11.810 -6.968 -12.275 1.00 96.19 106 PHE A N 1
ATOM 812 C CA . PHE A 1 106 ? 10.678 -7.742 -12.786 1.00 96.19 106 PHE A CA 1
ATOM 813 C C . PHE A 1 106 ? 9.647 -6.809 -13.435 1.00 96.19 106 PHE A C 1
ATOM 815 O O . PHE A 1 106 ? 9.236 -5.821 -12.827 1.00 96.19 106 PHE A O 1
ATOM 822 N N . GLY A 1 107 ? 9.238 -7.115 -14.669 1.00 93.19 107 GLY A N 1
ATOM 823 C CA . GLY A 1 107 ? 8.287 -6.299 -15.432 1.00 93.19 107 GLY A CA 1
ATOM 824 C C . GLY A 1 107 ? 8.789 -4.896 -15.795 1.00 93.19 107 GLY A C 1
ATOM 825 O O . GLY A 1 107 ? 8.023 -4.110 -16.346 1.00 93.19 107 GLY A O 1
ATOM 826 N N . ALA A 1 108 ? 10.056 -4.571 -15.505 1.00 92.19 108 ALA A N 1
ATOM 827 C CA . ALA A 1 108 ? 10.621 -3.256 -15.757 1.00 92.19 108 ALA A CA 1
ATOM 828 C C . ALA A 1 108 ? 10.823 -3.034 -17.267 1.00 92.19 108 ALA A C 1
ATOM 830 O O . ALA A 1 108 ? 11.542 -3.802 -17.914 1.00 92.19 108 ALA A O 1
ATOM 831 N N . PRO A 1 109 ? 10.260 -1.962 -17.843 1.00 89.25 109 PRO A N 1
ATOM 832 C CA . PRO A 1 109 ? 10.517 -1.590 -19.228 1.00 89.25 109 PRO A CA 1
ATOM 833 C C . PRO A 1 109 ? 12.001 -1.297 -19.461 1.00 89.25 109 PRO A C 1
ATOM 835 O O . PRO A 1 109 ? 12.645 -0.642 -18.641 1.00 89.25 109 PRO A O 1
ATOM 838 N N . SER A 1 110 ? 12.545 -1.721 -20.606 1.00 86.75 110 SER A N 1
ATOM 839 C CA . SER A 1 110 ? 13.983 -1.610 -20.906 1.00 86.75 110 SER A CA 1
ATOM 840 C C . SER A 1 110 ? 14.521 -0.179 -20.786 1.00 86.75 110 SER A C 1
ATOM 842 O O . SER A 1 110 ? 15.647 0.013 -20.337 1.00 86.75 110 SER A O 1
ATOM 844 N N . ALA A 1 111 ? 13.700 0.829 -21.101 1.00 81.94 111 ALA A N 1
ATOM 845 C CA . ALA A 1 111 ? 14.053 2.243 -20.962 1.00 81.94 111 ALA A CA 1
ATOM 846 C C . ALA A 1 111 ? 14.375 2.665 -19.513 1.00 81.94 111 ALA A C 1
ATOM 848 O O . ALA A 1 111 ? 15.161 3.583 -19.316 1.00 81.94 111 ALA A O 1
ATOM 849 N N . LEU A 1 112 ? 13.808 1.990 -18.505 1.00 81.25 112 LEU A N 1
ATOM 850 C CA . LEU A 1 112 ? 14.080 2.244 -17.082 1.00 81.25 112 LEU A CA 1
ATOM 851 C C . LEU A 1 112 ? 15.263 1.423 -16.543 1.00 81.25 112 LEU A C 1
ATOM 853 O O . LEU A 1 112 ? 15.710 1.635 -15.413 1.00 81.25 112 LEU A O 1
ATOM 857 N N . LEU A 1 113 ? 15.776 0.476 -17.332 1.00 82.31 113 LEU A N 1
ATOM 858 C CA . LEU A 1 113 ? 16.943 -0.333 -16.981 1.00 82.31 113 LEU A CA 1
ATOM 859 C C . LEU A 1 113 ? 18.253 0.331 -17.414 1.00 82.31 113 LEU A C 1
ATOM 861 O O . LEU A 1 113 ? 19.273 0.149 -16.747 1.00 82.31 113 LEU A O 1
ATOM 865 N N . VAL A 1 114 ? 18.216 1.125 -18.486 1.00 79.06 114 VAL A N 1
ATOM 866 C CA . VAL A 1 114 ? 19.377 1.868 -18.983 1.00 79.06 114 VAL A CA 1
ATOM 867 C C . VAL A 1 114 ? 19.667 3.052 -18.050 1.00 79.06 114 VAL A C 1
ATOM 869 O O . VAL A 1 114 ? 18.773 3.865 -17.813 1.00 79.06 114 VAL A O 1
ATOM 872 N N . PRO A 1 115 ? 20.888 3.173 -17.497 1.00 69.00 115 PRO A N 1
ATOM 873 C CA . PRO A 1 115 ? 21.271 4.333 -16.700 1.00 69.00 115 PRO A CA 1
ATOM 874 C C . PRO A 1 115 ? 21.188 5.616 -17.530 1.00 69.00 115 PRO A C 1
ATOM 876 O O . PRO A 1 115 ? 21.764 5.687 -18.615 1.00 69.00 115 PRO A O 1
ATOM 879 N N . ASP A 1 116 ? 20.507 6.637 -17.013 1.00 69.75 116 ASP A N 1
ATOM 880 C CA . ASP A 1 116 ? 20.546 7.976 -17.598 1.00 69.75 116 ASP A CA 1
ATOM 881 C C . ASP A 1 116 ? 21.865 8.651 -17.176 1.00 69.75 116 ASP A C 1
ATOM 883 O O . ASP A 1 116 ? 22.042 8.932 -15.984 1.00 69.75 116 ASP A O 1
ATOM 887 N N . PRO A 1 117 ? 22.800 8.929 -18.106 1.00 67.06 117 PRO A N 1
ATOM 888 C CA . PRO A 1 117 ? 24.081 9.550 -17.775 1.00 67.06 117 PRO A CA 1
ATOM 889 C C . PRO A 1 117 ? 23.926 10.967 -17.203 1.00 67.06 117 PRO A C 1
ATOM 891 O O . PRO A 1 117 ? 24.839 11.464 -16.550 1.00 67.06 117 PRO A O 1
ATOM 894 N N . THR A 1 118 ? 22.773 11.613 -17.404 1.00 67.00 118 THR A N 1
ATOM 895 C CA . THR A 1 118 ? 22.465 12.932 -16.833 1.00 67.00 118 THR A CA 1
ATOM 896 C C . THR A 1 118 ? 21.848 12.850 -15.435 1.00 67.00 118 THR A C 1
ATOM 898 O O . THR A 1 118 ? 21.796 13.856 -14.726 1.00 67.00 118 THR A O 1
ATOM 901 N N . LYS A 1 119 ? 21.381 11.663 -15.017 1.00 64.44 119 LYS A N 1
ATOM 902 C CA . LYS A 1 119 ? 20.721 11.418 -13.726 1.00 64.44 119 LYS A CA 1
ATOM 903 C C . LYS A 1 119 ? 21.047 10.013 -13.183 1.00 64.44 119 LYS A C 1
ATOM 905 O O . LYS A 1 119 ? 20.141 9.188 -13.029 1.00 64.44 119 LYS A O 1
ATOM 910 N N . PRO A 1 120 ? 22.320 9.732 -12.856 1.00 57.19 120 PRO A N 1
ATOM 911 C CA . PRO A 1 120 ? 22.788 8.381 -12.529 1.00 57.19 120 PRO A CA 1
ATOM 912 C C . PRO A 1 120 ? 22.056 7.747 -11.333 1.00 57.19 120 PRO A C 1
ATOM 914 O O . PRO A 1 120 ? 21.724 6.562 -11.371 1.00 57.19 120 PRO A O 1
ATOM 917 N N . ASP A 1 121 ? 21.695 8.539 -10.320 1.00 56.25 121 ASP A N 1
ATOM 918 C CA . ASP A 1 121 ? 20.987 8.048 -9.125 1.00 56.25 121 ASP A CA 1
ATOM 919 C C . ASP A 1 121 ? 19.478 7.862 -9.331 1.00 56.25 121 ASP A C 1
ATOM 921 O O . ASP A 1 121 ? 18.786 7.230 -8.527 1.00 56.25 121 ASP A O 1
ATOM 925 N N . HIS A 1 122 ? 18.942 8.417 -10.414 1.00 62.34 122 HIS A N 1
ATOM 926 C CA . HIS A 1 122 ? 17.507 8.510 -10.647 1.00 62.34 122 HIS A CA 1
ATOM 927 C C . HIS A 1 122 ? 16.935 7.194 -11.173 1.00 62.34 122 HIS A C 1
ATOM 929 O O . HIS A 1 122 ? 15.763 6.925 -10.962 1.00 62.34 122 HIS A O 1
ATOM 935 N N . GLY A 1 123 ? 17.747 6.347 -11.813 1.00 62.12 123 GLY A N 1
ATOM 936 C CA . GLY A 1 123 ? 17.347 4.983 -12.166 1.00 62.12 123 GLY A CA 1
ATOM 937 C C . GLY A 1 123 ? 17.363 4.049 -10.953 1.00 62.12 123 GLY A C 1
ATOM 938 O O . GLY A 1 123 ? 16.375 3.379 -10.674 1.00 62.12 123 GLY A O 1
ATOM 939 N N . ALA A 1 124 ? 18.462 4.038 -10.194 1.00 64.88 124 ALA A N 1
ATOM 940 C CA . ALA A 1 124 ? 18.656 3.102 -9.082 1.00 64.88 124 ALA A CA 1
ATOM 941 C C . ALA A 1 124 ? 17.700 3.352 -7.901 1.00 64.88 124 ALA A C 1
ATOM 943 O O . ALA A 1 124 ? 17.164 2.406 -7.332 1.00 64.88 124 ALA A O 1
ATOM 944 N N . SER A 1 125 ? 17.421 4.615 -7.560 1.00 74.69 125 SER A N 1
ATOM 945 C CA . SER A 1 125 ? 16.472 4.954 -6.485 1.00 74.69 125 SER A CA 1
ATOM 946 C C . SER A 1 125 ? 15.008 4.638 -6.824 1.00 74.69 125 SER A C 1
ATOM 948 O O . SER A 1 125 ? 14.203 4.445 -5.919 1.00 74.69 125 SER A O 1
ATOM 950 N N . LEU A 1 126 ? 14.651 4.547 -8.111 1.00 81.44 126 LEU A N 1
ATOM 951 C CA . LEU A 1 126 ? 13.288 4.229 -8.556 1.00 81.44 126 LEU A CA 1
ATOM 952 C C . LEU A 1 126 ? 13.015 2.724 -8.659 1.00 81.44 126 LEU A C 1
ATOM 954 O O . LEU A 1 126 ? 11.856 2.326 -8.719 1.00 81.44 126 LEU A O 1
ATOM 958 N N . ARG A 1 127 ? 14.059 1.890 -8.687 1.00 89.50 127 ARG A N 1
ATOM 959 C CA . ARG A 1 127 ? 13.959 0.431 -8.853 1.00 89.50 127 ARG A CA 1
ATOM 960 C C . ARG A 1 127 ? 14.016 -0.319 -7.525 1.00 89.50 127 ARG A C 1
ATOM 962 O O . ARG A 1 127 ? 14.471 -1.455 -7.468 1.00 89.50 127 ARG A O 1
ATOM 969 N N . GLN A 1 128 ? 13.587 0.313 -6.443 1.00 92.75 128 GLN A N 1
ATOM 970 C CA . GLN A 1 128 ? 13.647 -0.294 -5.123 1.00 92.75 128 GLN A CA 1
ATOM 971 C C . GLN A 1 128 ? 12.392 -1.116 -4.836 1.00 92.75 128 GLN A C 1
ATOM 973 O O . GLN A 1 128 ? 11.269 -0.644 -5.000 1.00 92.75 128 GLN A O 1
ATOM 978 N N . MET A 1 129 ? 12.601 -2.334 -4.350 1.00 96.81 129 MET A N 1
ATOM 979 C CA . MET A 1 129 ? 11.601 -3.117 -3.639 1.00 96.81 129 MET A CA 1
ATOM 980 C C . MET A 1 129 ? 11.751 -2.838 -2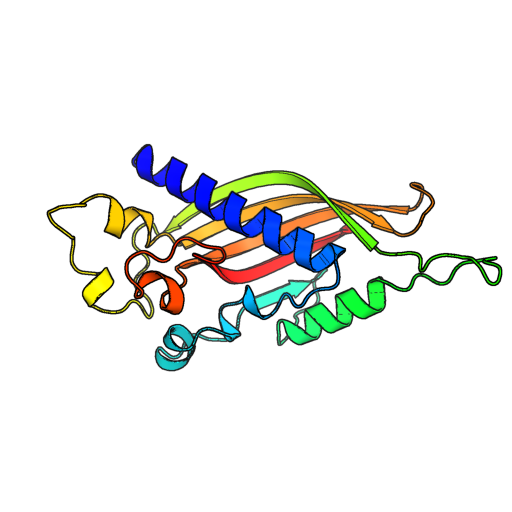.148 1.00 96.81 129 MET A C 1
ATOM 982 O O . MET A 1 129 ? 12.855 -2.943 -1.598 1.00 96.81 129 MET A O 1
ATOM 986 N N . LEU A 1 130 ? 10.648 -2.476 -1.506 1.00 97.69 130 LEU A N 1
ATOM 987 C CA . LEU A 1 130 ? 10.626 -1.994 -0.132 1.00 97.69 130 LEU A CA 1
ATOM 988 C C . LEU A 1 130 ? 9.806 -2.937 0.741 1.00 97.69 130 LEU A C 1
ATOM 990 O O . LEU A 1 130 ? 8.761 -3.418 0.318 1.00 97.69 130 LEU A O 1
ATOM 994 N N . MET A 1 131 ? 10.256 -3.152 1.969 1.00 98.50 131 MET A N 1
ATOM 995 C CA . MET A 1 131 ? 9.432 -3.667 3.053 1.00 98.50 131 MET A CA 1
ATOM 996 C C . MET A 1 131 ? 9.069 -2.491 3.950 1.00 98.50 131 MET A C 1
ATOM 998 O O . MET A 1 131 ? 9.964 -1.815 4.453 1.00 98.50 131 MET A O 1
ATOM 1002 N N . VAL A 1 132 ? 7.779 -2.238 4.127 1.00 98.62 132 VAL A N 1
ATOM 1003 C CA . VAL A 1 132 ? 7.260 -1.159 4.969 1.00 98.62 132 VAL A CA 1
ATOM 1004 C C . VAL A 1 132 ? 6.480 -1.774 6.114 1.00 98.62 132 VAL A C 1
ATOM 1006 O O . VAL A 1 132 ? 5.533 -2.515 5.874 1.00 98.62 132 VAL A O 1
ATOM 1009 N N . THR A 1 133 ? 6.851 -1.436 7.342 1.00 98.69 133 THR A N 1
ATOM 1010 C CA . THR A 1 133 ? 6.102 -1.816 8.543 1.00 98.69 133 THR A CA 1
ATOM 1011 C C . THR A 1 133 ? 5.383 -0.586 9.065 1.00 98.69 133 THR A C 1
ATOM 1013 O O . THR A 1 133 ? 5.992 0.471 9.200 1.00 98.69 133 THR A O 1
ATOM 1016 N N . VAL A 1 134 ? 4.098 -0.713 9.372 1.00 98.81 134 VAL A N 1
ATOM 1017 C CA . VAL A 1 134 ? 3.256 0.351 9.917 1.00 98.81 134 VAL A CA 1
ATOM 1018 C C . VAL A 1 134 ? 2.631 -0.139 11.212 1.00 98.81 134 VAL A C 1
ATOM 1020 O O . VAL A 1 134 ? 2.135 -1.260 11.282 1.00 98.81 134 VAL A O 1
ATOM 1023 N N . SER A 1 135 ? 2.634 0.704 12.235 1.00 98.56 135 SER A N 1
ATOM 1024 C CA . SER A 1 135 ? 1.947 0.449 13.496 1.00 98.56 135 SER A CA 1
ATOM 1025 C C . SER A 1 135 ? 1.058 1.623 13.866 1.00 98.56 135 SER A C 1
ATOM 1027 O O . SER A 1 135 ? 1.412 2.787 13.641 1.00 98.56 135 SER A O 1
ATOM 1029 N N . GLY A 1 136 ? -0.079 1.329 14.478 1.00 98.38 136 GLY A N 1
ATOM 1030 C CA . GLY A 1 136 ? -0.976 2.371 14.939 1.00 98.38 136 GLY A CA 1
ATOM 1031 C C . GLY A 1 136 ? -2.167 1.848 15.720 1.00 98.38 136 GLY A C 1
ATOM 1032 O O . GLY A 1 136 ? -2.200 0.695 16.155 1.00 98.38 136 GLY A O 1
ATOM 1033 N N . THR A 1 137 ? -3.160 2.716 15.859 1.00 96.69 137 THR A N 1
ATOM 1034 C CA . THR A 1 137 ? -4.397 2.436 16.580 1.00 96.69 137 THR A CA 1
ATOM 1035 C C . THR A 1 137 ? -5.585 2.421 15.624 1.00 96.69 137 THR A C 1
ATOM 1037 O O . THR A 1 137 ? -5.788 3.326 14.813 1.00 96.69 137 THR A O 1
ATOM 1040 N N . LEU A 1 138 ? -6.394 1.374 15.732 1.00 94.25 138 LEU A N 1
ATOM 1041 C CA . LEU A 1 138 ? -7.691 1.245 15.090 1.00 94.25 138 LEU A CA 1
ATOM 1042 C C . LEU A 1 138 ? -8.766 1.604 16.116 1.00 94.25 138 LEU A C 1
ATOM 1044 O O . LEU A 1 138 ? -9.000 0.870 17.076 1.00 94.25 138 LEU A O 1
ATOM 1048 N N . HIS A 1 139 ? -9.428 2.733 15.897 1.00 90.62 139 HIS A N 1
ATOM 1049 C CA . HIS A 1 139 ? -10.557 3.191 16.701 1.00 90.62 139 HIS A CA 1
ATOM 1050 C C . HIS A 1 139 ? -11.850 2.624 16.123 1.00 90.62 139 HIS A C 1
ATOM 1052 O O . HIS A 1 139 ? -12.115 2.775 14.928 1.00 90.62 139 HIS A O 1
ATOM 1058 N N . LEU A 1 140 ? -12.654 1.968 16.956 1.00 85.56 140 LEU A N 1
ATOM 1059 C CA . LEU A 1 140 ? -13.903 1.326 16.559 1.00 85.56 140 LEU A CA 1
ATOM 1060 C C . LEU A 1 140 ? -15.086 2.007 17.261 1.00 85.56 140 LEU A C 1
ATOM 1062 O O . LEU A 1 140 ? -15.423 1.692 18.400 1.00 85.56 140 LEU A O 1
ATOM 1066 N N . GLY A 1 141 ? -15.757 2.915 16.552 1.00 75.38 141 GLY A N 1
ATOM 1067 C CA . GLY A 1 141 ? -16.902 3.673 17.066 1.00 75.38 141 GLY A CA 1
ATOM 1068 C C . GLY A 1 141 ? -16.523 5.039 17.647 1.00 75.38 141 GLY A C 1
ATOM 1069 O O . GLY A 1 141 ? -15.380 5.464 17.547 1.00 75.38 141 GLY A O 1
ATOM 1070 N N . ASP A 1 142 ? -17.510 5.744 18.212 1.00 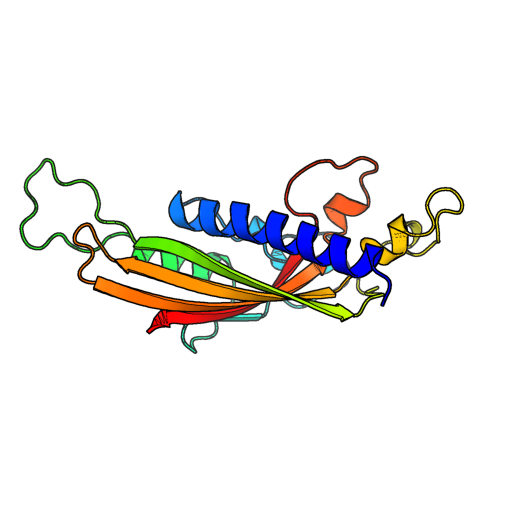64.50 142 ASP A N 1
ATOM 1071 C CA . ASP A 1 142 ? -17.351 7.140 18.674 1.00 64.50 142 ASP A CA 1
ATOM 1072 C C . ASP A 1 142 ? -16.738 7.261 20.073 1.00 64.50 142 ASP A C 1
ATOM 1074 O O . ASP A 1 142 ? -16.109 8.263 20.410 1.00 64.50 142 ASP A O 1
ATOM 1078 N N . ASP A 1 143 ? -16.943 6.237 20.898 1.00 60.09 143 ASP A N 1
ATOM 1079 C CA . ASP A 1 143 ? -16.343 6.168 22.215 1.00 60.09 143 ASP A CA 1
ATOM 1080 C C . ASP A 1 143 ? -14.996 5.481 22.041 1.00 60.09 143 ASP A C 1
ATOM 1082 O O . ASP A 1 143 ? -14.949 4.277 21.792 1.00 60.09 143 ASP A O 1
ATOM 1086 N N . ASP A 1 144 ? -13.924 6.241 22.250 1.00 60.72 144 ASP A N 1
ATOM 1087 C CA . ASP A 1 144 ? -12.498 5.878 22.361 1.00 60.72 144 ASP A CA 1
ATOM 1088 C C . ASP A 1 144 ? -12.180 4.678 23.306 1.00 60.72 144 ASP A C 1
ATOM 1090 O O . ASP A 1 144 ? -11.043 4.450 23.714 1.00 60.72 144 ASP A O 1
ATOM 1094 N N . LYS A 1 145 ? -13.201 3.923 23.710 1.00 69.25 145 LYS A N 1
ATOM 1095 C CA . LYS A 1 145 ? -13.205 2.732 24.551 1.00 69.25 145 LYS A CA 1
ATOM 1096 C C . LYS A 1 145 ? -12.879 1.459 23.773 1.00 69.25 145 LYS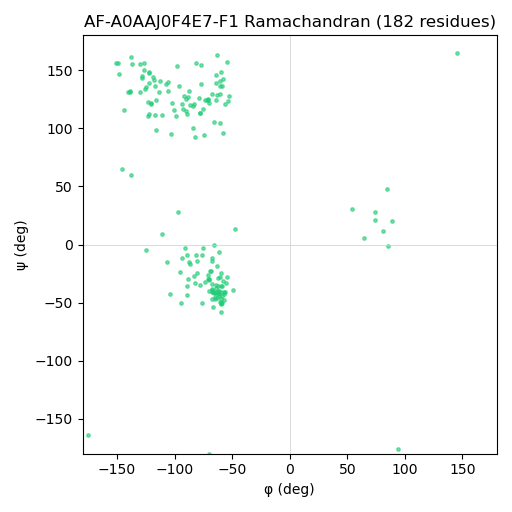 A C 1
ATOM 1098 O O . LYS A 1 145 ? -12.292 0.559 24.364 1.00 69.25 145 LYS A O 1
ATOM 1103 N N . LEU A 1 146 ? -13.261 1.356 22.494 1.00 82.62 146 LEU A N 1
ATOM 1104 C CA . LEU A 1 146 ? -12.910 0.200 21.665 1.00 82.62 146 LEU A CA 1
ATOM 1105 C C . LEU A 1 146 ? -11.775 0.582 20.716 1.00 82.62 146 LEU A C 1
ATOM 1107 O O . LEU A 1 146 ? -11.984 1.156 19.648 1.00 82.62 146 LEU A O 1
ATOM 1111 N N . LYS A 1 147 ? -10.560 0.267 21.156 1.00 89.75 147 LYS A N 1
ATOM 1112 C CA . LYS A 1 147 ? -9.320 0.488 20.420 1.00 89.75 147 LYS A CA 1
ATOM 1113 C C . LYS A 1 147 ? -8.611 -0.840 20.252 1.00 89.75 147 LYS A C 1
ATOM 1115 O O . LYS A 1 147 ? -8.564 -1.634 21.188 1.00 89.75 147 LYS A O 1
ATOM 1120 N N . GLN A 1 148 ? -8.060 -1.052 19.071 1.00 93.69 148 GLN A N 1
ATOM 1121 C CA . GLN A 1 148 ? -7.143 -2.148 18.801 1.00 93.69 148 GLN A CA 1
ATOM 1122 C C . GLN A 1 148 ? -5.807 -1.573 18.378 1.00 93.69 148 GLN A C 1
ATOM 1124 O O . GLN A 1 148 ? -5.759 -0.563 17.672 1.00 93.69 148 GLN A O 1
ATOM 1129 N N . HIS A 1 149 ? -4.729 -2.232 18.780 1.00 97.06 149 HIS A N 1
ATOM 1130 C CA . HIS A 1 149 ? -3.453 -1.977 18.135 1.00 97.06 149 HIS A CA 1
ATOM 1131 C C . HIS A 1 149 ? -3.460 -2.704 16.795 1.00 97.06 149 HIS A C 1
ATOM 1133 O O . HIS A 1 149 ? -3.914 -3.848 16.717 1.00 97.06 149 HIS A O 1
ATOM 1139 N N . PHE A 1 150 ? -2.961 -2.064 15.743 1.00 98.25 150 PHE A N 1
ATOM 1140 C CA . PHE A 1 150 ? -2.738 -2.737 14.474 1.00 98.25 150 PHE A CA 1
ATOM 1141 C C . PHE A 1 150 ? -1.283 -2.638 14.036 1.00 98.25 150 PHE A C 1
ATOM 1143 O O . PHE A 1 150 ? -0.598 -1.639 14.262 1.00 98.25 150 PHE A O 1
ATOM 1150 N N . ASN A 1 151 ? -0.847 -3.691 13.359 1.00 98.56 151 ASN A N 1
ATOM 1151 C CA . ASN A 1 151 ? 0.404 -3.767 12.640 1.00 98.56 151 ASN A CA 1
ATOM 1152 C C . ASN A 1 151 ? 0.110 -4.189 11.197 1.00 98.56 151 ASN A C 1
ATOM 1154 O O . ASN A 1 151 ? -0.668 -5.115 10.962 1.00 98.56 151 ASN A O 1
ATOM 1158 N N . ASP A 1 152 ? 0.715 -3.495 10.245 1.00 98.62 152 ASP A N 1
ATOM 1159 C CA . ASP A 1 152 ? 0.593 -3.791 8.824 1.00 98.62 152 ASP A CA 1
ATOM 1160 C C . ASP A 1 152 ? 1.983 -3.850 8.197 1.00 98.62 152 ASP A C 1
ATOM 1162 O O . ASP A 1 152 ? 2.812 -2.964 8.416 1.00 98.62 152 ASP A O 1
ATOM 1166 N N . VAL A 1 153 ? 2.248 -4.900 7.431 1.00 98.75 153 VAL A N 1
ATOM 1167 C CA . VAL A 1 153 ? 3.523 -5.113 6.749 1.00 98.75 153 VAL A CA 1
ATOM 1168 C C . VAL A 1 153 ? 3.258 -5.202 5.260 1.00 98.75 153 VAL A C 1
ATOM 1170 O O . VAL A 1 153 ? 2.549 -6.094 4.799 1.00 98.75 153 VAL A O 1
ATOM 1173 N N . PHE A 1 154 ? 3.875 -4.304 4.501 1.00 98.81 154 PHE A N 1
ATOM 1174 C CA . PHE A 1 154 ? 3.762 -4.244 3.054 1.00 98.81 154 PHE A CA 1
ATOM 1175 C C . PHE A 1 154 ? 5.081 -4.596 2.389 1.00 98.81 154 PHE A C 1
ATOM 1177 O O . PHE A 1 154 ? 6.142 -4.113 2.781 1.00 98.81 154 PHE A O 1
ATOM 1184 N N . ILE A 1 155 ? 4.991 -5.342 1.296 1.00 98.62 155 ILE A N 1
ATOM 1185 C CA . ILE A 1 155 ? 6.031 -5.398 0.279 1.00 98.62 155 ILE A CA 1
ATOM 1186 C C . ILE A 1 155 ? 5.598 -4.501 -0.872 1.00 98.62 155 ILE A C 1
ATOM 1188 O O . ILE A 1 155 ? 4.590 -4.767 -1.532 1.00 98.62 155 ILE A O 1
ATOM 1192 N N . LEU A 1 156 ? 6.358 -3.438 -1.107 1.00 98.31 156 LEU A N 1
ATOM 1193 C CA . LEU A 1 156 ? 6.102 -2.460 -2.153 1.00 98.31 156 LEU A CA 1
ATOM 1194 C C . LEU A 1 156 ? 7.086 -2.636 -3.306 1.00 98.31 156 LEU A C 1
ATOM 1196 O O . LEU A 1 156 ? 8.283 -2.844 -3.098 1.00 98.31 156 LEU A O 1
ATOM 1200 N N . VAL A 1 157 ? 6.581 -2.497 -4.525 1.00 97.62 157 VAL A N 1
ATOM 1201 C CA . VAL A 1 157 ? 7.366 -2.559 -5.760 1.00 97.62 157 VAL A CA 1
ATOM 1202 C C . VAL A 1 157 ? 7.137 -1.325 -6.628 1.00 97.62 157 VAL A C 1
ATOM 1204 O O . VAL A 1 157 ? 6.099 -0.676 -6.492 1.00 97.62 157 VAL A O 1
ATOM 1207 N N . PRO A 1 158 ? 8.076 -0.965 -7.517 1.00 95.19 158 PRO A N 1
ATOM 1208 C CA . PRO A 1 158 ? 7.939 0.215 -8.364 1.00 95.19 158 PRO A CA 1
ATOM 1209 C C . PRO A 1 158 ? 6.715 0.156 -9.284 1.00 95.19 158 PRO A C 1
ATOM 1211 O O . PRO A 1 158 ? 6.466 -0.842 -9.947 1.00 95.19 158 PRO A O 1
ATOM 1214 N N . ASN A 1 159 ? 5.972 1.253 -9.400 1.00 94.50 159 ASN A N 1
ATOM 1215 C CA . ASN A 1 159 ? 4.862 1.343 -10.343 1.00 94.50 159 ASN A CA 1
ATOM 1216 C C . ASN A 1 159 ? 5.369 1.698 -11.744 1.00 94.50 159 ASN A C 1
ATOM 1218 O O . ASN A 1 159 ? 5.493 2.878 -12.091 1.00 94.50 159 ASN A O 1
ATOM 1222 N N . TRP A 1 160 ? 5.635 0.690 -12.570 1.00 92.44 160 TRP A N 1
ATOM 1223 C CA . TRP A 1 160 ? 6.146 0.919 -13.918 1.00 92.44 160 TRP A CA 1
ATOM 1224 C C . TRP A 1 160 ? 5.209 1.759 -14.789 1.00 92.44 160 TRP A C 1
ATOM 1226 O O . TRP A 1 160 ? 5.703 2.608 -15.525 1.00 92.44 160 TRP A O 1
ATOM 1236 N N . ASP A 1 161 ? 3.885 1.611 -14.659 1.00 90.94 161 ASP A N 1
ATOM 1237 C CA . ASP A 1 161 ? 2.903 2.348 -15.476 1.00 90.94 161 ASP A CA 1
ATOM 1238 C C . ASP A 1 161 ? 2.981 3.867 -15.261 1.00 90.94 161 ASP A C 1
ATOM 1240 O O . ASP A 1 161 ? 2.662 4.666 -16.150 1.00 90.94 161 ASP A O 1
ATOM 1244 N N . VAL A 1 162 ? 3.411 4.273 -14.064 1.00 89.19 162 VAL A N 1
ATOM 1245 C CA . VAL A 1 162 ? 3.641 5.672 -13.694 1.00 89.19 162 VAL A CA 1
ATOM 1246 C C . VAL A 1 162 ? 5.072 6.088 -14.022 1.00 89.19 162 VAL A C 1
ATOM 1248 O O . VAL A 1 162 ? 5.278 7.171 -14.566 1.00 89.19 162 VAL A O 1
ATOM 1251 N N . LEU A 1 163 ? 6.059 5.241 -13.726 1.00 87.06 163 LEU A N 1
ATOM 1252 C CA . LEU A 1 163 ? 7.478 5.582 -13.863 1.00 87.06 163 LEU A CA 1
ATOM 1253 C C . LEU A 1 163 ? 7.947 5.700 -15.318 1.00 87.06 163 LEU A C 1
ATOM 1255 O O . LEU A 1 163 ? 8.870 6.467 -15.584 1.00 87.06 163 LEU A O 1
ATOM 1259 N N . VAL A 1 164 ? 7.302 5.017 -16.271 1.00 84.12 164 VAL A N 1
ATOM 1260 C CA . VAL A 1 164 ? 7.589 5.211 -17.707 1.00 84.12 164 VAL A CA 1
ATOM 1261 C C . VAL A 1 164 ? 7.156 6.579 -18.230 1.00 84.12 164 VAL A C 1
ATOM 1263 O O . VAL A 1 164 ? 7.673 7.046 -19.245 1.00 84.12 164 VAL A O 1
ATOM 1266 N N . LYS A 1 165 ? 6.207 7.242 -17.561 1.00 81.19 165 LYS A N 1
ATOM 1267 C CA . LYS A 1 165 ? 5.719 8.562 -17.962 1.00 81.19 165 LYS A CA 1
ATOM 1268 C C . LYS A 1 165 ? 6.674 9.612 -17.399 1.00 81.19 165 LYS A C 1
ATOM 1270 O O . LYS A 1 165 ? 6.629 9.948 -16.214 1.00 81.19 165 LYS A O 1
ATOM 1275 N N . TYR A 1 166 ? 7.565 10.118 -18.252 1.00 58.06 166 TYR A N 1
ATOM 1276 C CA . TYR A 1 166 ? 8.554 11.124 -17.862 1.00 58.06 166 TYR A CA 1
ATOM 1277 C C . TYR A 1 166 ? 7.874 12.319 -17.177 1.00 58.06 166 TYR A C 1
ATOM 1279 O O . TYR A 1 166 ? 6.923 12.894 -17.704 1.00 58.06 166 TYR A O 1
ATOM 1287 N N . GLY A 1 167 ? 8.353 12.696 -15.990 1.00 54.34 167 GLY A N 1
ATOM 1288 C CA . GLY A 1 167 ? 7.813 13.840 -15.252 1.00 54.34 167 GLY A CA 1
ATOM 1289 C C . GLY A 1 167 ? 6.531 13.573 -14.460 1.00 54.34 167 GLY A C 1
ATOM 1290 O O . GLY A 1 167 ? 5.951 14.537 -13.962 1.00 54.34 167 GLY A O 1
ATOM 1291 N N . ALA A 1 168 ? 6.108 12.314 -14.280 1.00 55.00 168 ALA A N 1
ATOM 1292 C CA . ALA A 1 168 ? 5.018 11.970 -13.369 1.00 55.00 168 ALA A CA 1
ATOM 1293 C C . ALA A 1 168 ? 5.335 12.433 -11.928 1.00 55.00 168 ALA A C 1
ATOM 1295 O O . ALA A 1 168 ? 6.056 11.790 -11.149 1.00 55.00 168 ALA A O 1
ATOM 1296 N N . LYS A 1 169 ? 4.815 13.617 -11.597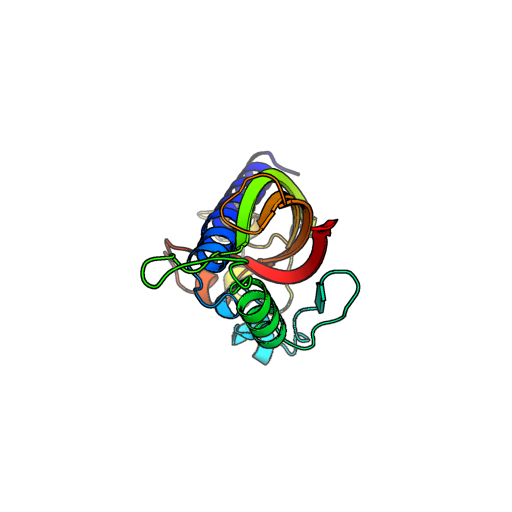 1.00 49.81 169 LYS A N 1
ATOM 1297 C CA . LYS A 1 169 ? 4.688 14.159 -10.246 1.00 49.81 169 LYS A CA 1
ATOM 1298 C C . LYS A 1 169 ? 3.303 13.755 -9.757 1.00 49.81 169 LYS A C 1
ATOM 1300 O O . LYS A 1 169 ? 2.313 14.148 -10.365 1.00 49.81 169 LYS A O 1
ATOM 1305 N N . GLY A 1 170 ? 3.227 12.947 -8.707 1.00 53.53 170 GLY A N 1
ATOM 1306 C CA . GLY A 1 170 ? 1.943 12.488 -8.184 1.00 53.53 170 GLY A CA 1
ATOM 1307 C C . GLY A 1 170 ? 1.966 11.065 -7.643 1.00 53.53 170 GLY A C 1
ATOM 1308 O O . GLY A 1 170 ? 2.913 10.306 -7.848 1.00 53.53 170 GLY A O 1
ATOM 1309 N N . HIS A 1 171 ? 0.908 10.774 -6.893 1.00 59.84 171 HIS A N 1
ATOM 1310 C CA . HIS A 1 171 ? 0.753 9.649 -5.977 1.00 59.84 171 HIS A CA 1
ATOM 1311 C C . HIS A 1 171 ? 0.792 8.287 -6.689 1.00 59.84 171 HIS A C 1
ATOM 1313 O O . HIS A 1 171 ? 0.259 8.149 -7.788 1.00 59.84 171 HIS A O 1
ATOM 1319 N N . LYS A 1 172 ? 1.362 7.282 -5.999 1.00 76.94 172 LYS A N 1
ATOM 1320 C CA . LYS A 1 172 ? 1.504 5.859 -6.395 1.00 76.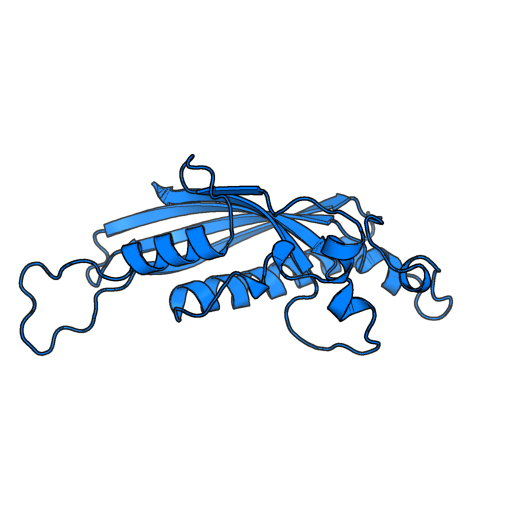94 172 LYS A CA 1
ATOM 1321 C C . LYS A 1 172 ? 2.706 5.507 -7.275 1.00 76.94 172 LYS A C 1
ATOM 1323 O O . LYS A 1 172 ? 2.585 4.769 -8.248 1.00 76.94 172 LYS A O 1
ATOM 1328 N N . ARG A 1 173 ? 3.896 5.986 -6.899 1.00 89.06 173 ARG A N 1
ATOM 1329 C CA . ARG A 1 173 ? 5.177 5.512 -7.470 1.00 89.06 173 ARG A CA 1
ATOM 1330 C C . ARG A 1 173 ? 5.520 4.068 -7.110 1.00 89.06 173 ARG A C 1
ATOM 1332 O O . ARG A 1 173 ? 6.405 3.492 -7.729 1.00 89.06 173 ARG A O 1
ATOM 1339 N N . VAL A 1 174 ? 4.826 3.512 -6.126 1.00 94.94 174 VAL A N 1
ATOM 1340 C CA . VAL A 1 174 ? 4.952 2.129 -5.685 1.00 94.94 174 VAL A CA 1
ATOM 1341 C C . VAL A 1 174 ? 3.570 1.486 -5.603 1.00 94.94 174 VAL A C 1
ATOM 1343 O O . VAL A 1 174 ? 2.569 2.193 -5.450 1.00 94.94 174 VAL A O 1
ATOM 1346 N N . LEU A 1 175 ? 3.536 0.164 -5.725 1.00 97.56 175 LEU A N 1
ATOM 1347 C CA . LEU A 1 175 ? 2.352 -0.683 -5.627 1.00 97.56 175 LEU A CA 1
ATOM 1348 C C . LEU A 1 175 ? 2.583 -1.780 -4.590 1.00 97.56 175 LEU A C 1
ATOM 1350 O O . LEU A 1 175 ? 3.709 -2.240 -4.410 1.00 97.56 175 LEU A O 1
ATOM 1354 N N . VAL A 1 176 ? 1.511 -2.220 -3.942 1.00 98.50 176 VAL A N 1
ATOM 1355 C CA . VAL A 1 176 ? 1.527 -3.336 -2.994 1.00 98.50 176 VAL A CA 1
ATOM 1356 C C . VAL A 1 176 ? 1.620 -4.653 -3.763 1.00 98.50 176 VAL A C 1
ATOM 1358 O O . VAL A 1 176 ? 0.713 -5.001 -4.522 1.00 98.50 176 VAL A O 1
ATOM 1361 N N . GLN A 1 177 ? 2.719 -5.377 -3.556 1.00 98.44 177 GLN A N 1
ATOM 1362 C CA . GLN A 1 177 ? 2.908 -6.757 -4.009 1.00 98.44 177 GLN A CA 1
ATOM 1363 C C . GLN A 1 177 ? 2.420 -7.759 -2.953 1.00 98.44 177 GLN A C 1
ATOM 1365 O O . GLN A 1 177 ? 1.908 -8.820 -3.294 1.00 98.44 177 GLN A O 1
ATOM 1370 N N . SER A 1 178 ? 2.597 -7.441 -1.671 1.00 98.69 178 SER A N 1
ATOM 1371 C CA . SER A 1 178 ? 2.121 -8.267 -0.562 1.00 98.69 178 SER A CA 1
ATOM 1372 C C . SER A 1 178 ? 1.750 -7.395 0.631 1.00 98.69 178 SER A C 1
ATOM 1374 O O . SER A 1 178 ? 2.368 -6.347 0.839 1.00 98.69 178 SER A O 1
ATOM 1376 N N . GLN A 1 179 ? 0.746 -7.822 1.390 1.00 98.69 179 GLN A N 1
ATOM 1377 C CA . GLN A 1 179 ? 0.288 -7.184 2.614 1.00 98.69 179 GLN A CA 1
ATOM 1378 C C . GLN A 1 179 ? -0.041 -8.236 3.674 1.00 98.69 179 GLN A C 1
ATOM 1380 O O . GLN A 1 179 ? -0.806 -9.168 3.427 1.00 98.69 179 GLN A O 1
ATOM 1385 N N . THR A 1 180 ? 0.476 -8.043 4.882 1.00 98.69 180 THR A N 1
ATOM 1386 C CA . THR A 1 180 ? 0.063 -8.789 6.071 1.00 98.69 180 THR A CA 1
ATOM 1387 C C . THR A 1 180 ? -0.426 -7.816 7.130 1.00 98.69 180 THR A C 1
ATOM 1389 O O . THR A 1 180 ? 0.365 -7.078 7.709 1.00 98.69 180 THR A O 1
ATOM 1392 N N . TYR A 1 181 ? -1.724 -7.859 7.409 1.00 98.62 181 TYR A N 1
ATOM 1393 C CA . TYR A 1 181 ? -2.381 -7.018 8.400 1.00 98.62 181 TYR A CA 1
ATOM 1394 C C . TYR A 1 181 ? -2.763 -7.825 9.642 1.00 98.62 181 TYR A C 1
ATOM 1396 O O . TYR A 1 181 ? -3.316 -8.928 9.547 1.00 98.62 181 TYR A O 1
ATOM 1404 N N . ARG A 1 182 ? -2.547 -7.242 10.821 1.00 98.19 182 ARG A N 1
ATOM 1405 C CA . ARG A 1 182 ? -3.012 -7.773 12.102 1.00 98.19 182 ARG A CA 1
ATOM 1406 C C . ARG A 1 182 ? -3.541 -6.644 12.982 1.00 98.19 182 ARG A C 1
ATOM 1408 O O . ARG A 1 182 ? -2.842 -5.663 13.187 1.00 98.19 182 ARG A O 1
ATOM 1415 N N . ALA A 1 183 ? -4.723 -6.821 13.564 1.00 96.62 183 ALA A N 1
ATOM 1416 C CA . ALA A 1 183 ? -5.232 -5.993 14.655 1.00 96.62 183 ALA A CA 1
ATOM 1417 C C . ALA A 1 183 ? -5.690 -6.859 15.831 1.00 96.62 183 ALA A C 1
ATOM 1419 O O . ALA A 1 183 ? -6.215 -7.958 15.621 1.00 96.62 183 ALA A O 1
ATOM 1420 N N . TYR A 1 184 ? -5.459 -6.385 17.055 1.00 93.25 184 TYR A N 1
ATOM 1421 C CA . TYR A 1 184 ? -5.785 -7.087 18.298 1.00 93.25 184 TYR A CA 1
ATOM 1422 C C . TYR A 1 184 ? -6.102 -6.127 19.443 1.00 93.25 184 TYR A C 1
ATOM 1424 O O . TYR A 1 184 ? -5.538 -5.007 19.482 1.00 93.25 184 TYR A O 1
#

pLDDT: mean 86.64, std 14.9, range [47.31, 98.81]

Organism: NCBI:txid438768